Protein AF-0000000076988899 (afdb_homodimer)

Solvent-accessible surface area (backbone atoms only — not comparable to full-atom values): 16887 Å² total; per-residue (Å²): 134,85,80,78,78,79,76,74,76,74,72,71,73,70,73,73,78,52,60,66,83,71,59,49,78,76,51,68,53,25,15,39,30,74,39,46,88,85,58,44,53,60,59,53,19,54,65,45,64,50,49,46,63,31,44,25,58,73,55,72,44,93,71,78,62,56,76,40,79,40,56,41,51,29,56,68,54,96,89,39,65,79,73,59,51,72,74,49,82,48,30,14,37,34,65,39,48,87,89,67,46,47,57,58,54,17,52,57,46,34,31,36,42,65,60,45,30,62,70,28,45,91,80,31,84,43,73,91,53,81,60,61,74,39,76,40,62,39,65,31,62,43,110,134,84,81,78,77,77,75,75,76,74,72,72,74,69,74,75,78,50,60,67,83,70,58,49,78,76,50,69,54,25,16,39,30,76,39,44,87,85,59,44,53,61,60,54,19,54,65,43,64,51,47,47,64,30,44,25,58,74,55,73,45,93,71,79,63,55,74,40,78,39,54,40,55,30,57,68,54,98,89,38,65,83,73,59,51,72,74,50,81,49,32,15,36,34,67,39,48,84,89,68,45,49,57,58,55,17,52,57,46,34,31,36,42,65,58,46,29,62,68,27,43,90,81,30,86,42,72,91,54,82,59,61,75,39,74,39,61,40,66,30,65,43,110

Foldseek 3Di:
DPPPPPPPPPPCPPLPPQDQFAFADPDQQKTKGQFAPPDFLCQNQVSQLHHSVVQCVQAVHDGDDHGDIGMGRHQDDPPGQFDFRDDDLWKGKDFAAPPDALQSVQNSQNHGLVVQCVQFVVQPVDRRDHDGRDIGMTTDNHD/DDPPPPPPPPPCPPLPPQDQFAFADDDQQKTKGQFAPPDFLCQNQVSQLHHSVVQCVQAVHDGDDHGDIGMGRHQDDPPDQFDFRDDDLWKGKDFAAPPDALQSVQNSQNHGLVVQCVQFVVQPVDRRDHDGRDMGMTTDNHD

Structure (mmCIF, N/CA/C/O backbone):
data_AF-0000000076988899-model_v1
#
loop_
_entity.id
_entity.type
_entity.pdbx_description
1 polymer 'Uncharacterized protein'
#
loop_
_atom_site.group_PDB
_atom_site.id
_atom_site.type_symbol
_atom_site.label_atom_id
_atom_site.label_alt_id
_atom_site.label_comp_id
_atom_site.label_asym_id
_atom_site.label_entity_id
_atom_site.label_seq_id
_atom_site.pdbx_PDB_ins_code
_atom_site.Cartn_x
_atom_site.Cartn_y
_atom_site.Cartn_z
_atom_site.occupancy
_atom_site.B_iso_or_equiv
_atom_site.auth_seq_id
_atom_site.auth_comp_id
_atom_site.auth_asym_id
_atom_site.auth_atom_id
_atom_site.pdbx_PDB_model_num
ATOM 1 N N . MET A 1 1 ? -23.234 -59.781 14.398 1 40.59 1 MET A N 1
ATOM 2 C CA . MET A 1 1 ? -22.984 -58.375 14.695 1 40.59 1 MET A CA 1
ATOM 3 C C . MET A 1 1 ? -22.359 -57.688 13.5 1 40.59 1 MET A C 1
ATOM 5 O O . MET A 1 1 ? -21.312 -58.094 13 1 40.59 1 MET A O 1
ATOM 9 N N . ARG A 1 2 ? -23.219 -57.094 12.57 1 56.34 2 ARG A N 1
ATOM 10 C CA . ARG A 1 2 ? -22.844 -56.375 11.367 1 56.34 2 ARG A CA 1
ATOM 11 C C . ARG A 1 2 ? -22.062 -55.094 11.719 1 56.34 2 ARG A C 1
ATOM 13 O O . ARG A 1 2 ? -22.531 -54.281 12.5 1 56.34 2 ARG A O 1
ATOM 20 N N . ALA A 1 3 ? -20.688 -55.125 11.719 1 54.75 3 ALA A N 1
ATOM 21 C CA . ALA A 1 3 ? -19.859 -53.906 11.805 1 54.75 3 ALA A CA 1
ATOM 22 C C . ALA A 1 3 ? -20.203 -52.938 10.695 1 54.75 3 ALA A C 1
ATOM 24 O O . ALA A 1 3 ? -20.031 -53.219 9.508 1 54.75 3 ALA A O 1
ATOM 25 N N . ASP A 1 4 ? -21.172 -52 10.859 1 53.78 4 ASP A N 1
ATOM 26 C CA . ASP A 1 4 ? -21.359 -50.844 9.992 1 53.78 4 ASP A CA 1
ATOM 27 C C . ASP A 1 4 ? -20.125 -49.938 10.008 1 53.78 4 ASP A C 1
ATOM 29 O O . ASP A 1 4 ? -19.766 -49.406 11.055 1 53.78 4 ASP A O 1
ATOM 33 N N . ILE A 1 5 ? -19.109 -50.188 9.172 1 55.31 5 ILE A N 1
ATOM 34 C CA . ILE A 1 5 ? -17.984 -49.281 8.969 1 55.31 5 ILE A CA 1
ATOM 35 C C . ILE A 1 5 ? -18.484 -47.938 8.445 1 55.31 5 ILE A C 1
ATOM 37 O O . ILE A 1 5 ? -19.062 -47.875 7.352 1 55.31 5 ILE A O 1
ATOM 41 N N . LEU A 1 6 ? -18.922 -47.031 9.297 1 49.47 6 LEU A N 1
ATOM 42 C CA . LEU A 1 6 ? -19.125 -45.625 8.93 1 49.47 6 LEU A CA 1
ATOM 43 C C . LEU A 1 6 ? -17.875 -45.062 8.289 1 49.47 6 LEU A C 1
ATOM 45 O O . LEU A 1 6 ? -16.844 -44.906 8.953 1 49.47 6 LEU A O 1
ATOM 49 N N . LEU A 1 7 ? -17.703 -45.219 6.98 1 50.56 7 LEU A N 1
ATOM 50 C CA . LEU A 1 7 ? -16.641 -44.5 6.254 1 50.56 7 LEU A CA 1
ATOM 51 C C . LEU A 1 7 ? -16.781 -43 6.402 1 50.56 7 LEU A C 1
ATOM 53 O O . LEU A 1 7 ? -17.734 -42.406 5.898 1 50.56 7 LEU A O 1
ATOM 57 N N . VAL A 1 8 ? -16.328 -42.438 7.484 1 49.97 8 VAL A N 1
ATOM 58 C CA . VAL A 1 8 ? -16.203 -41 7.555 1 49.97 8 VAL A CA 1
ATOM 59 C C . VAL A 1 8 ? -15.312 -40.5 6.418 1 49.97 8 VAL A C 1
ATOM 61 O O . VAL A 1 8 ? -14.117 -40.812 6.371 1 49.97 8 VAL A O 1
ATOM 64 N N . PHE A 1 9 ? -15.867 -40.25 5.246 1 48.16 9 PHE A N 1
ATOM 65 C CA . PHE A 1 9 ? -15.148 -39.5 4.219 1 48.16 9 PHE A CA 1
ATOM 66 C C . PHE A 1 9 ? -14.664 -38.156 4.762 1 48.16 9 PHE A C 1
ATOM 68 O O . PHE A 1 9 ? -15.461 -37.25 4.984 1 48.16 9 PHE A O 1
ATOM 75 N N . THR A 1 10 ? -13.594 -38.125 5.473 1 48.75 10 THR A N 1
ATOM 76 C CA . THR A 1 10 ? -12.992 -36.812 5.758 1 48.75 10 THR A CA 1
ATOM 77 C C . THR A 1 10 ? -12.648 -36.094 4.461 1 48.75 10 THR A C 1
ATOM 79 O O . THR A 1 10 ? -11.844 -36.594 3.662 1 48.75 10 THR A O 1
ATOM 82 N N . ALA A 1 11 ? -13.586 -35.406 3.904 1 48.03 11 ALA A N 1
ATOM 83 C CA . ALA A 1 11 ? -13.227 -34.469 2.854 1 48.03 11 ALA A CA 1
ATOM 84 C C . ALA A 1 11 ? -12.047 -33.594 3.277 1 48.03 11 ALA A C 1
ATOM 86 O O . ALA A 1 11 ? -12.141 -32.844 4.258 1 48.03 11 ALA A O 1
ATOM 87 N N . LEU A 1 12 ? -10.859 -34.062 3.07 1 45.19 12 LEU A N 1
ATOM 88 C CA . LEU A 1 12 ? -9.734 -33.125 3.17 1 45.19 12 LEU A CA 1
ATOM 89 C C . LEU A 1 12 ? -9.984 -31.875 2.326 1 45.19 12 LEU A C 1
ATOM 91 O O . LEU A 1 12 ? -9.922 -31.938 1.096 1 45.19 12 LEU A O 1
ATOM 95 N N . PHE A 1 13 ? -10.961 -31.078 2.723 1 48.03 13 PHE A N 1
ATOM 96 C CA . PHE A 1 13 ? -10.891 -29.781 2.07 1 48.03 13 PHE A CA 1
ATOM 97 C C . PHE A 1 13 ? -9.453 -29.281 2.018 1 48.03 13 PHE A C 1
ATOM 99 O O . PHE A 1 13 ? -8.852 -28.984 3.055 1 48.03 13 PHE A O 1
ATOM 106 N N . GLY A 1 14 ? -8.664 -29.781 1.226 1 44.62 14 GLY A N 1
ATOM 107 C CA . GLY A 1 14 ? -7.309 -29.297 1 1 44.62 14 GLY A CA 1
ATOM 108 C C . GLY A 1 14 ? -7.191 -27.797 1.046 1 44.62 14 GLY A C 1
ATOM 109 O O . GLY A 1 14 ? -7.777 -27.094 0.213 1 44.62 14 GLY A O 1
ATOM 110 N N . SER A 1 15 ? -7.078 -27.141 2.156 1 50.38 15 SER A N 1
ATOM 111 C CA . SER A 1 15 ? -6.637 -25.75 2.193 1 50.38 15 SER A CA 1
ATOM 112 C C . SER A 1 15 ? -5.508 -25.5 1.195 1 50.38 15 SER A C 1
ATOM 114 O O . SER A 1 15 ? -4.402 -26.016 1.356 1 50.38 15 SER A O 1
ATOM 116 N N . SER A 1 16 ? -5.852 -25.375 -0.057 1 52.28 16 SER A N 1
ATOM 117 C CA . SER A 1 16 ? -4.777 -24.984 -0.962 1 52.28 16 SER A CA 1
ATOM 118 C C . SER A 1 16 ? -3.982 -23.812 -0.401 1 52.28 16 SER A C 1
ATOM 120 O O . SER A 1 16 ? -4.559 -22.781 -0.033 1 52.28 16 SER A O 1
ATOM 122 N N . ALA A 1 17 ? -2.861 -24.125 0.256 1 54.31 17 ALA A N 1
ATOM 123 C CA . ALA A 1 17 ? -1.956 -23.094 0.761 1 54.31 17 ALA A CA 1
ATOM 124 C C . ALA A 1 17 ? -1.591 -22.094 -0.336 1 54.31 17 ALA A C 1
ATOM 126 O O . ALA A 1 17 ? -1.182 -22.484 -1.431 1 54.31 17 ALA A O 1
ATOM 127 N N . ALA A 1 18 ? -2.381 -21 -0.528 1 60.38 18 ALA A N 1
ATOM 128 C CA . ALA A 1 18 ? -1.881 -19.906 -1.371 1 60.38 18 ALA A CA 1
ATOM 129 C C . ALA A 1 18 ? -0.636 -19.266 -0.762 1 60.38 18 ALA A C 1
ATOM 131 O O . ALA A 1 18 ? -0.567 -19.062 0.452 1 60.38 18 ALA A O 1
ATOM 132 N N . PHE A 1 19 ? 0.532 -19.469 -1.513 1 71.69 19 PHE A N 1
ATOM 133 C CA . PHE A 1 19 ? 1.761 -18.906 -0.958 1 71.69 19 PHE A CA 1
ATOM 134 C C . PHE A 1 19 ? 2.096 -17.578 -1.617 1 71.69 19 PHE A C 1
ATOM 136 O O . PHE A 1 19 ? 1.956 -17.422 -2.834 1 71.69 19 PHE A O 1
ATOM 143 N N . ARG A 1 20 ? 2.285 -16.594 -0.758 1 79.88 20 ARG A N 1
ATOM 144 C CA . ARG A 1 20 ? 2.797 -15.305 -1.233 1 79.88 20 ARG A CA 1
ATOM 145 C C . ARG A 1 20 ? 4.18 -15.469 -1.851 1 79.88 20 ARG A C 1
ATOM 147 O O . ARG A 1 20 ? 5.012 -16.219 -1.342 1 79.88 20 ARG A O 1
ATOM 154 N N . ARG A 1 21 ? 4.32 -14.789 -2.953 1 91.19 21 ARG A N 1
ATOM 155 C CA . ARG A 1 21 ? 5.656 -14.734 -3.537 1 91.19 21 ARG A CA 1
ATOM 156 C C . ARG A 1 21 ? 6.66 -14.156 -2.547 1 91.19 21 ARG A C 1
ATOM 158 O O . ARG A 1 21 ? 6.414 -13.102 -1.951 1 91.19 21 ARG A O 1
ATOM 165 N N . SER A 1 22 ? 7.789 -14.867 -2.342 1 91.19 22 SER A N 1
ATOM 166 C CA . SER A 1 22 ? 8.82 -14.422 -1.417 1 91.19 22 SER A CA 1
ATOM 167 C C . SER A 1 22 ? 9.906 -13.625 -2.141 1 91.19 22 SER A C 1
ATOM 169 O O . SER A 1 22 ? 10.109 -13.797 -3.344 1 91.19 22 SER A O 1
ATOM 171 N N . CYS A 1 23 ? 10.453 -12.664 -1.486 1 94.94 23 CYS A N 1
ATOM 172 C CA . CYS A 1 23 ? 11.562 -11.883 -2.025 1 94.94 23 CYS A CA 1
ATOM 173 C C . CYS A 1 23 ? 12.766 -11.938 -1.091 1 94.94 23 CYS A C 1
ATOM 175 O O . CYS A 1 23 ? 12.617 -12.188 0.105 1 94.94 23 CYS A O 1
ATOM 177 N N . ARG A 1 24 ? 13.977 -11.836 -1.647 1 94.88 24 ARG A N 1
ATOM 178 C CA . ARG A 1 24 ? 15.211 -11.68 -0.877 1 94.88 24 ARG A CA 1
ATOM 179 C C . ARG A 1 24 ? 15.547 -10.203 -0.688 1 94.88 24 ARG A C 1
ATOM 181 O O . ARG A 1 24 ? 15.805 -9.492 -1.66 1 94.88 24 ARG A O 1
ATOM 188 N N . LYS A 1 25 ? 15.531 -9.797 0.563 1 93.56 25 LYS A N 1
ATO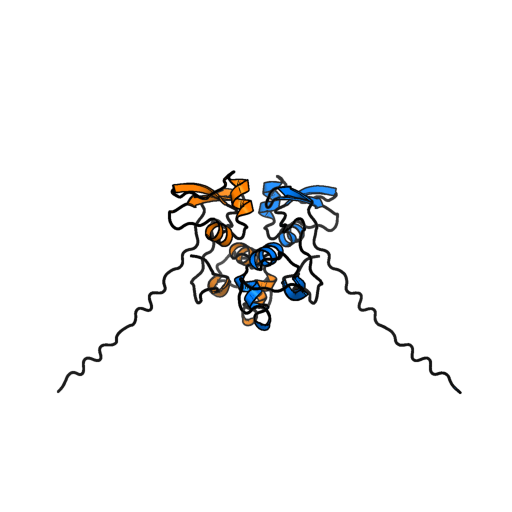M 189 C CA . LYS A 1 25 ? 15.75 -8.383 0.867 1 93.56 25 LYS A CA 1
ATOM 190 C C . LYS A 1 25 ? 17.141 -7.938 0.419 1 93.56 25 LYS A C 1
ATOM 192 O O . LYS A 1 25 ? 18.125 -8.633 0.661 1 93.56 25 LYS A O 1
ATOM 197 N N . SER A 1 26 ? 17.234 -6.781 -0.257 1 93.81 26 SER A N 1
ATOM 198 C CA . SER A 1 26 ? 18.5 -6.188 -0.665 1 93.81 26 SER A CA 1
ATOM 199 C C . SER A 1 26 ? 18.656 -4.785 -0.092 1 93.81 26 SER A C 1
ATOM 201 O O . SER A 1 26 ? 19.766 -4.227 -0.1 1 93.81 26 SER A O 1
ATOM 203 N N . GLY A 1 27 ? 17.672 -4.164 0.422 1 91.06 27 GLY A N 1
ATOM 204 C CA . GLY A 1 27 ? 17.578 -2.855 1.046 1 91.06 27 GLY A CA 1
ATOM 205 C C . GLY A 1 27 ? 16.203 -2.561 1.616 1 91.06 27 GLY A C 1
ATOM 206 O O . GLY A 1 27 ? 15.281 -3.363 1.467 1 91.06 27 GLY A O 1
ATOM 207 N N . GLU A 1 28 ? 16.125 -1.388 2.227 1 89.81 28 GLU A N 1
ATOM 208 C CA . GLU A 1 28 ? 14.805 -1.038 2.752 1 89.81 28 GLU A CA 1
ATOM 209 C C . GLU A 1 28 ? 13.805 -0.812 1.623 1 89.81 28 GLU A C 1
ATOM 211 O O . GLU A 1 28 ? 14.039 0.012 0.735 1 89.81 28 GLU A O 1
ATOM 216 N N . GLY A 1 29 ? 12.766 -1.596 1.615 1 90.56 29 GLY A N 1
ATOM 217 C CA . GLY A 1 29 ? 11.695 -1.436 0.64 1 90.56 29 GLY A CA 1
ATOM 218 C C . GLY A 1 29 ? 12.031 -2.031 -0.714 1 90.56 29 GLY A C 1
ATOM 219 O O . GLY A 1 29 ? 11.336 -1.771 -1.701 1 90.56 29 GLY A O 1
ATOM 220 N N . GLU A 1 30 ? 13.164 -2.758 -0.807 1 93.19 30 GLU A N 1
ATOM 221 C CA . GLU A 1 30 ? 13.531 -3.373 -2.078 1 93.19 30 GLU A CA 1
ATOM 222 C C . GLU A 1 30 ? 14.125 -4.766 -1.868 1 93.19 30 GLU A C 1
ATOM 224 O O . GLU A 1 30 ? 14.711 -5.043 -0.82 1 93.19 30 GLU A O 1
ATOM 229 N N . GLY A 1 31 ? 13.891 -5.59 -2.879 1 95.75 31 GLY A N 1
ATOM 230 C CA . GLY A 1 31 ? 14.422 -6.945 -2.877 1 95.75 31 GLY A CA 1
ATOM 231 C C . GLY A 1 31 ? 14.375 -7.605 -4.242 1 95.75 31 GLY A C 1
ATOM 232 O O . GLY A 1 31 ? 13.977 -6.98 -5.227 1 95.75 31 GLY A O 1
ATOM 233 N N . TRP A 1 32 ? 14.812 -8.883 -4.219 1 97.62 32 TRP A N 1
ATOM 234 C CA . TRP A 1 32 ? 14.859 -9.664 -5.449 1 97.62 32 TRP A CA 1
ATOM 235 C C . TRP A 1 32 ? 13.844 -10.805 -5.414 1 97.62 32 TRP A C 1
ATOM 237 O O . TRP A 1 32 ? 13.664 -11.445 -4.379 1 97.62 32 TRP A O 1
ATOM 247 N N . TYR A 1 33 ? 13.195 -11.008 -6.52 1 97.56 33 TYR A N 1
ATOM 248 C CA . TYR A 1 33 ? 12.273 -12.117 -6.719 1 97.56 33 TYR A CA 1
ATOM 249 C C . TYR A 1 33 ? 12.664 -12.945 -7.938 1 97.56 33 TYR A C 1
ATOM 251 O O . TYR A 1 33 ? 12.969 -12.391 -8.992 1 97.56 33 TYR A O 1
ATOM 259 N N . TYR A 1 34 ? 12.695 -14.305 -7.781 1 98.19 34 TYR A N 1
ATOM 260 C CA . TYR A 1 34 ? 12.969 -15.211 -8.891 1 98.19 34 TYR A CA 1
ATOM 261 C C . TYR A 1 34 ? 11.68 -15.648 -9.57 1 98.19 34 TYR A C 1
ATOM 263 O O . TYR A 1 34 ? 10.875 -16.375 -8.977 1 98.19 34 TYR A O 1
ATOM 271 N N . THR A 1 35 ? 11.508 -15.203 -10.828 1 97.75 35 THR A N 1
ATOM 272 C CA . THR A 1 35 ? 10.242 -15.414 -11.523 1 97.75 35 THR A CA 1
ATOM 273 C C . THR A 1 35 ? 10.086 -16.875 -11.922 1 97.75 35 THR A C 1
ATOM 275 O O . THR A 1 35 ? 11.078 -17.578 -12.156 1 97.75 35 THR A O 1
ATOM 278 N N . THR A 1 36 ? 8.828 -17.328 -11.984 1 96.31 36 THR A N 1
ATOM 279 C CA . THR A 1 36 ? 8.492 -18.703 -12.391 1 96.31 36 THR A CA 1
ATOM 280 C C . THR A 1 36 ? 7.516 -18.688 -13.562 1 96.31 36 THR A C 1
ATOM 282 O O . THR A 1 36 ? 7.016 -17.625 -13.953 1 96.31 36 THR A O 1
ATOM 285 N N . ASN A 1 37 ? 7.184 -19.875 -14.18 1 95.69 37 ASN A N 1
ATOM 286 C CA . ASN A 1 37 ? 6.355 -20.016 -15.375 1 95.69 37 ASN A CA 1
ATOM 287 C C . ASN A 1 37 ? 4.914 -19.578 -15.109 1 95.69 37 ASN A C 1
ATOM 289 O O . ASN A 1 37 ? 4.18 -19.25 -16.047 1 95.69 37 ASN A O 1
ATOM 293 N N . SER A 1 38 ? 4.547 -19.547 -13.891 1 93.31 38 SER A N 1
ATOM 294 C CA . SER A 1 38 ? 3.16 -19.219 -13.555 1 93.31 38 SER A CA 1
ATOM 295 C C . SER A 1 38 ? 2.98 -17.719 -13.312 1 93.31 38 SER A C 1
ATOM 297 O O . SER A 1 38 ? 1.855 -17.25 -13.141 1 93.31 38 SER A O 1
ATOM 299 N N . ASP A 1 39 ? 4.082 -17.016 -13.414 1 95.19 39 ASP A N 1
ATOM 300 C CA . ASP A 1 39 ? 4.031 -15.602 -13.047 1 95.19 39 ASP A CA 1
ATOM 301 C C . ASP A 1 39 ? 3.479 -14.758 -14.188 1 95.19 39 ASP A C 1
ATOM 303 O O . ASP A 1 39 ? 3.822 -14.969 -15.352 1 95.19 39 ASP A O 1
ATOM 307 N N . THR A 1 40 ? 2.514 -13.859 -13.82 1 94.75 40 THR A N 1
ATOM 308 C CA . THR A 1 40 ? 2.193 -12.711 -14.672 1 94.75 40 THR A CA 1
ATOM 309 C C . THR A 1 40 ? 2.656 -11.414 -14.023 1 94.75 40 THR A C 1
ATOM 311 O O . THR A 1 40 ? 2.822 -11.344 -12.805 1 94.75 40 THR A O 1
ATOM 314 N N . LEU A 1 41 ? 2.891 -10.453 -14.891 1 95.19 41 LEU A N 1
ATOM 315 C CA . LEU A 1 41 ? 3.293 -9.156 -14.359 1 95.19 41 LEU A CA 1
ATOM 316 C C . LEU A 1 41 ? 2.262 -8.633 -13.359 1 95.19 41 LEU A C 1
ATOM 318 O O . LEU A 1 41 ? 2.623 -8.078 -12.32 1 95.19 41 LEU A O 1
ATOM 322 N N . GLU A 1 42 ? 1.008 -8.875 -13.625 1 93.06 42 GLU A N 1
ATOM 323 C CA . GLU A 1 42 ? -0.086 -8.422 -12.773 1 93.06 42 GLU A CA 1
ATOM 324 C C . GLU A 1 42 ? -0.046 -9.102 -11.414 1 93.06 42 GLU A C 1
ATOM 326 O O . GLU A 1 42 ? -0.133 -8.445 -10.375 1 93.06 42 GLU A O 1
ATOM 331 N N . ALA A 1 43 ? 0.103 -10.359 -11.445 1 91.88 43 ALA A N 1
ATOM 332 C CA . ALA A 1 43 ? 0.094 -11.133 -10.211 1 91.88 43 ALA A CA 1
ATOM 333 C C . ALA A 1 43 ? 1.306 -10.797 -9.344 1 91.88 43 ALA A C 1
ATOM 335 O O . ALA A 1 43 ? 1.182 -10.641 -8.125 1 91.88 43 ALA A O 1
ATOM 336 N N . VAL A 1 44 ? 2.475 -10.672 -9.984 1 94.88 44 VAL A N 1
ATOM 337 C CA . VAL A 1 44 ? 3.693 -10.352 -9.25 1 94.88 44 VAL A CA 1
ATOM 338 C C . VAL A 1 44 ? 3.568 -8.953 -8.641 1 94.88 44 VAL A C 1
ATOM 340 O O . VAL A 1 44 ? 3.852 -8.758 -7.457 1 94.88 44 VAL A O 1
ATOM 343 N N . ALA A 1 45 ? 3.111 -7.988 -9.453 1 94.44 45 ALA A N 1
ATOM 344 C CA . ALA A 1 45 ? 2.961 -6.625 -8.953 1 94.44 45 ALA A CA 1
ATOM 345 C C . ALA A 1 45 ? 2 -6.578 -7.766 1 94.44 45 ALA A C 1
ATOM 347 O O . ALA A 1 45 ? 2.281 -5.926 -6.754 1 94.44 45 ALA A O 1
ATOM 348 N N . ALA A 1 46 ? 0.916 -7.289 -7.852 1 91.56 46 ALA A N 1
ATOM 349 C CA . ALA A 1 46 ? -0.1 -7.301 -6.801 1 91.56 46 ALA A CA 1
ATOM 350 C C . ALA A 1 46 ? 0.461 -7.867 -5.5 1 91.56 46 ALA A C 1
ATOM 352 O O . ALA A 1 46 ? 0.214 -7.32 -4.422 1 91.56 46 ALA A O 1
ATOM 353 N N . ASP A 1 47 ? 1.272 -8.875 -5.598 1 91.94 47 ASP A N 1
ATOM 354 C CA . ASP A 1 47 ? 1.808 -9.539 -4.41 1 91.94 47 ASP A CA 1
ATOM 355 C C . ASP A 1 47 ? 2.801 -8.641 -3.682 1 91.94 47 ASP A C 1
ATOM 357 O O . ASP A 1 47 ? 3.027 -8.805 -2.48 1 91.94 47 ASP A O 1
ATOM 361 N N . PHE A 1 48 ? 3.334 -7.684 -4.402 1 94.06 48 PHE A N 1
ATOM 362 C CA . PHE A 1 48 ? 4.309 -6.789 -3.787 1 94.06 48 PHE A CA 1
ATOM 363 C C . PHE A 1 48 ? 3.744 -5.375 -3.664 1 94.06 48 PHE A C 1
ATOM 365 O O . PHE A 1 48 ? 4.5 -4.406 -3.586 1 94.06 48 PHE A O 1
ATOM 372 N N . CYS A 1 49 ? 2.455 -5.207 -3.771 1 93.06 49 CYS A N 1
ATOM 373 C CA . CYS A 1 49 ? 1.688 -4.004 -3.469 1 93.06 49 CYS A CA 1
ATOM 374 C C . CYS A 1 49 ? 2.053 -2.871 -4.422 1 93.06 49 CYS A C 1
ATOM 376 O O . CYS A 1 49 ? 2.182 -1.72 -4 1 93.06 49 CYS A O 1
ATOM 378 N N . THR A 1 50 ? 2.277 -3.207 -5.625 1 93.94 50 THR A N 1
ATOM 379 C CA . THR A 1 50 ? 2.684 -2.191 -6.59 1 93.94 50 THR A CA 1
ATOM 380 C C . THR A 1 50 ? 1.966 -2.391 -7.918 1 93.94 50 THR A C 1
ATOM 382 O O . THR A 1 50 ? 0.958 -3.098 -7.988 1 93.94 50 THR A O 1
ATOM 385 N N . LYS A 1 51 ? 2.383 -1.63 -8.961 1 93.38 51 LYS A N 1
ATOM 386 C CA . LYS A 1 51 ? 1.818 -1.712 -10.305 1 93.38 51 LYS A CA 1
ATOM 387 C C . LYS A 1 51 ? 2.775 -2.42 -11.258 1 93.38 51 LYS A C 1
ATOM 389 O O . LYS A 1 51 ? 3.994 -2.354 -11.086 1 93.38 51 LYS A O 1
ATOM 394 N N . PRO A 1 52 ? 2.117 -3.004 -12.234 1 94.69 52 PRO A N 1
ATOM 395 C CA . PRO A 1 52 ? 2.975 -3.631 -13.242 1 94.69 52 PRO A CA 1
ATOM 396 C C . PRO A 1 52 ? 3.979 -2.654 -13.852 1 94.69 52 PRO A C 1
ATOM 398 O O . PRO A 1 52 ? 5.137 -3.014 -14.07 1 94.69 52 PRO A O 1
ATOM 401 N N . SER A 1 53 ? 3.648 -1.425 -14.031 1 94.25 53 SER A N 1
ATOM 402 C CA . SER A 1 53 ? 4.516 -0.442 -14.672 1 94.25 53 SER A CA 1
ATOM 403 C C . SER A 1 53 ? 5.727 -0.126 -13.797 1 94.25 53 SER A C 1
ATOM 405 O O . SER A 1 53 ? 6.797 0.206 -14.312 1 94.25 53 SER A O 1
ATOM 407 N N . VAL A 1 54 ? 5.57 -0.215 -12.477 1 94.81 54 VAL A N 1
ATOM 408 C CA . VAL A 1 54 ? 6.688 0.016 -11.57 1 94.81 54 VAL A CA 1
ATOM 409 C C . VAL A 1 54 ? 7.715 -1.104 -11.719 1 94.81 54 VAL A C 1
ATOM 411 O O . VAL A 1 54 ? 8.914 -0.841 -11.844 1 94.81 54 VAL A O 1
ATOM 414 N N . ILE A 1 55 ? 7.23 -2.336 -11.766 1 96.94 55 ILE A N 1
ATOM 415 C CA . ILE A 1 55 ? 8.117 -3.482 -11.945 1 96.94 55 ILE A CA 1
ATOM 416 C C . ILE A 1 55 ? 8.836 -3.371 -13.281 1 96.94 55 ILE A C 1
ATOM 418 O O . ILE A 1 55 ? 10.039 -3.621 -13.367 1 96.94 55 ILE A O 1
ATOM 422 N N . GLN A 1 56 ? 8.102 -3.021 -14.297 1 97.44 56 GLN A N 1
ATOM 423 C CA . GLN A 1 56 ? 8.68 -2.867 -15.633 1 97.44 56 GLN A CA 1
ATOM 424 C C . GLN A 1 56 ? 9.781 -1.814 -15.633 1 97.44 56 GLN A C 1
ATOM 426 O O . GLN A 1 56 ? 10.859 -2.037 -16.188 1 97.44 56 GLN A O 1
ATOM 431 N N . GLN A 1 57 ? 9.578 -0.756 -15.023 1 95.25 57 GLN A N 1
ATOM 432 C CA . GLN A 1 57 ? 10.555 0.328 -15.016 1 95.25 57 GLN A CA 1
ATOM 433 C C . GLN A 1 57 ? 11.781 -0.045 -14.188 1 95.25 57 GLN A C 1
ATOM 435 O O . GLN A 1 57 ? 12.914 0.154 -14.625 1 95.25 57 GLN A O 1
ATOM 440 N N . TRP A 1 58 ? 11.547 -0.553 -12.961 1 94.81 58 TRP A N 1
ATOM 441 C CA . TRP A 1 58 ? 12.648 -0.914 -12.078 1 94.81 58 TRP A CA 1
ATOM 442 C C . TRP A 1 58 ? 13.586 -1.915 -12.75 1 94.81 58 TRP A C 1
ATOM 444 O O . TRP A 1 58 ? 14.781 -1.956 -12.453 1 94.81 58 TRP A O 1
ATOM 454 N N . ASN A 1 59 ? 13.031 -2.725 -13.656 1 97.88 59 ASN A N 1
ATOM 455 C CA . ASN A 1 59 ? 13.797 -3.834 -14.211 1 97.88 59 ASN A CA 1
ATOM 456 C C . ASN A 1 59 ? 14.039 -3.652 -15.711 1 97.88 59 ASN A C 1
ATOM 458 O O . ASN A 1 59 ? 14.555 -4.551 -16.375 1 97.88 59 ASN A O 1
ATOM 462 N N . HIS A 1 60 ? 13.586 -2.566 -16.25 1 96.62 60 HIS A N 1
ATOM 463 C CA . HIS A 1 60 ? 13.734 -2.26 -17.656 1 96.62 60 HIS A CA 1
ATOM 464 C C . HIS A 1 60 ? 13.195 -3.391 -18.531 1 96.62 60 HIS A C 1
ATOM 466 O O . HIS A 1 60 ? 13.875 -3.854 -19.453 1 96.62 60 HIS A O 1
ATOM 472 N N . LEU A 1 61 ? 12.039 -3.826 -18.25 1 95.62 61 LEU A N 1
ATOM 473 C CA . LEU A 1 61 ? 11.445 -4.926 -19.016 1 95.62 61 LEU A CA 1
ATOM 474 C C . LEU A 1 61 ? 10.109 -4.508 -19.609 1 95.62 61 LEU A C 1
ATOM 476 O O . LEU A 1 61 ? 9.422 -3.645 -19.078 1 95.62 61 LEU A O 1
ATOM 480 N N . THR A 1 62 ? 9.695 -5.172 -20.719 1 94.12 62 THR A N 1
ATOM 481 C CA . THR A 1 62 ? 8.383 -5.027 -21.328 1 94.12 62 THR A CA 1
ATOM 482 C C . THR A 1 62 ? 7.477 -6.195 -20.953 1 94.12 62 THR A C 1
ATOM 484 O O . THR A 1 62 ? 6.32 -5.992 -20.578 1 94.12 62 THR A O 1
ATOM 487 N N . THR A 1 63 ? 8.031 -7.363 -21 1 95.31 63 THR A N 1
ATOM 488 C CA . THR A 1 63 ? 7.316 -8.578 -20.625 1 95.31 63 THR A CA 1
ATOM 489 C C . THR A 1 63 ? 8.086 -9.336 -19.547 1 95.31 63 THR A C 1
ATOM 491 O O . THR A 1 63 ? 9.305 -9.203 -19.438 1 95.31 63 THR A O 1
ATOM 494 N N . LEU A 1 64 ? 7.301 -10.078 -18.734 1 97.12 64 LEU A N 1
ATOM 495 C CA . LEU A 1 64 ? 7.91 -10.875 -17.672 1 97.12 64 LEU A CA 1
ATOM 496 C C . LEU A 1 64 ? 8.242 -12.273 -18.188 1 97.12 64 LEU A C 1
ATOM 498 O O . LEU A 1 64 ? 7.352 -13.008 -18.641 1 97.12 64 LEU A O 1
ATOM 502 N N . LYS A 1 65 ? 9.5 -12.656 -18.141 1 96.62 65 LYS A N 1
ATOM 503 C CA . LYS A 1 65 ? 9.938 -14 -18.516 1 96.62 65 LYS A CA 1
ATOM 504 C C . LYS A 1 65 ? 10.234 -14.836 -17.266 1 96.62 65 LYS A C 1
ATOM 506 O O . LYS A 1 65 ? 10.703 -14.305 -16.25 1 96.62 65 LYS A O 1
ATOM 511 N N . PRO A 1 66 ? 9.961 -16.094 -17.312 1 96.69 66 PRO A N 1
ATOM 512 C CA . PRO A 1 66 ? 10.297 -16.953 -16.172 1 96.69 66 PRO A CA 1
ATOM 513 C C . PRO A 1 66 ? 11.797 -17.203 -16.047 1 96.69 66 PRO A C 1
ATOM 515 O O . PRO A 1 66 ? 12.539 -17.031 -17.016 1 96.69 66 PRO A O 1
ATOM 518 N N . GLY A 1 67 ? 12.195 -17.516 -14.812 1 97.62 67 GLY A N 1
ATOM 519 C CA . GLY A 1 67 ? 13.562 -17.953 -14.562 1 97.62 67 GLY A CA 1
ATOM 520 C C . GLY A 1 67 ? 14.555 -16.812 -14.5 1 97.62 67 GLY A C 1
ATOM 521 O O . GLY A 1 67 ? 15.703 -16.953 -14.922 1 97.62 67 GLY A O 1
ATOM 522 N N . VAL A 1 68 ? 14.148 -15.672 -14.086 1 97.56 68 VAL A N 1
ATOM 523 C CA . VAL A 1 68 ? 15.047 -14.531 -13.953 1 97.56 68 VAL A CA 1
ATOM 524 C C . VAL A 1 68 ? 14.805 -13.844 -12.609 1 97.56 68 VAL A C 1
ATOM 526 O O . VAL A 1 68 ? 13.703 -13.914 -12.062 1 97.56 68 VAL A O 1
ATOM 529 N N . ASN A 1 69 ? 15.844 -13.211 -12.07 1 98 69 ASN A N 1
ATOM 530 C CA . ASN A 1 69 ? 15.703 -12.367 -10.883 1 98 69 ASN A CA 1
ATOM 531 C C . ASN A 1 69 ? 15.273 -10.953 -11.258 1 98 69 ASN A C 1
ATOM 533 O O . ASN A 1 69 ? 15.906 -10.305 -12.102 1 98 69 ASN A O 1
ATOM 537 N N . ILE A 1 70 ? 14.172 -10.484 -10.641 1 98.25 70 ILE A N 1
ATOM 538 C CA . ILE A 1 70 ? 13.758 -9.109 -10.867 1 98.25 70 ILE A CA 1
ATOM 539 C C . ILE A 1 70 ? 13.719 -8.359 -9.531 1 98.25 70 ILE A C 1
ATOM 541 O O . ILE A 1 70 ? 13.469 -8.969 -8.484 1 98.25 70 ILE A O 1
ATOM 545 N N . LYS A 1 71 ? 13.938 -7.086 -9.594 1 97.44 71 LYS A N 1
ATOM 546 C CA . LYS A 1 71 ? 13.789 -6.219 -8.43 1 97.44 71 LYS A CA 1
ATOM 547 C C . LYS A 1 71 ? 12.312 -5.922 -8.148 1 97.44 71 LYS A C 1
ATOM 549 O O . LYS A 1 71 ? 11.547 -5.66 -9.078 1 97.44 71 LYS A O 1
ATOM 554 N N . VAL A 1 72 ? 11.922 -6.02 -6.875 1 96.88 72 VAL A N 1
ATOM 555 C CA . VAL A 1 72 ? 10.539 -5.781 -6.473 1 96.88 72 VAL A CA 1
ATOM 556 C C . VAL A 1 72 ? 10.508 -4.949 -5.191 1 96.88 72 VAL A C 1
ATOM 558 O O . VAL A 1 72 ? 11.484 -4.934 -4.434 1 96.88 72 VAL A O 1
ATOM 561 N N . PRO A 1 73 ? 9.445 -4.164 -4.988 1 94.12 73 PRO A N 1
ATOM 562 C CA . PRO A 1 73 ? 9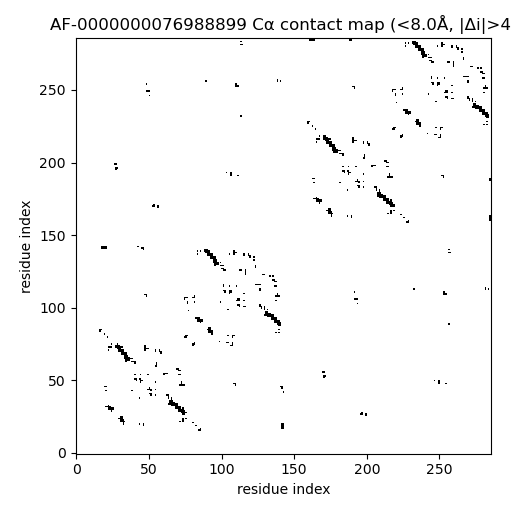.273 -3.527 -3.682 1 94.12 73 PRO A CA 1
ATOM 563 C C . PRO A 1 73 ? 9.016 -4.535 -2.564 1 94.12 73 PRO A C 1
ATOM 565 O O . PRO A 1 73 ? 7.863 -4.773 -2.193 1 94.12 73 PRO A O 1
ATOM 568 N N . CYS A 1 74 ? 10.078 -5.074 -2.111 1 93.06 74 CYS A N 1
ATOM 569 C CA . CYS A 1 74 ? 10.039 -6.094 -1.069 1 93.06 74 CYS A CA 1
ATOM 570 C C . CYS A 1 74 ? 9.75 -5.473 0.291 1 93.06 74 CYS A C 1
ATOM 572 O O . CYS A 1 74 ? 10.477 -4.586 0.744 1 93.06 74 CYS A O 1
ATOM 574 N N . ARG A 1 75 ? 8.688 -5.922 0.902 1 88.94 75 ARG A N 1
ATOM 575 C CA . ARG A 1 75 ? 8.258 -5.406 2.199 1 88.94 75 ARG A CA 1
ATOM 576 C C . ARG A 1 75 ? 8.562 -6.402 3.312 1 88.94 75 ARG A C 1
ATOM 578 O O . ARG A 1 75 ? 8.125 -7.555 3.262 1 88.94 75 ARG A O 1
ATOM 585 N N . TYR A 1 76 ? 9.328 -5.891 4.27 1 83.19 76 TYR A N 1
ATOM 586 C CA . TYR A 1 76 ? 9.766 -6.699 5.398 1 83.19 76 TYR A CA 1
ATOM 587 C C . TYR A 1 76 ? 9.617 -5.934 6.711 1 83.19 76 TYR A C 1
ATOM 589 O O . TYR A 1 76 ? 9.766 -4.707 6.738 1 83.19 76 TYR A O 1
ATOM 597 N N . ASN A 1 77 ? 9.242 -6.707 7.605 1 79.62 77 ASN A N 1
ATOM 598 C CA . ASN A 1 77 ? 9.32 -6.199 8.969 1 79.62 77 ASN A CA 1
ATOM 599 C C . ASN A 1 77 ? 9.961 -7.215 9.906 1 79.62 77 ASN A C 1
ATOM 601 O O . ASN A 1 77 ? 9.719 -8.414 9.789 1 79.62 77 ASN A O 1
ATOM 605 N N . ALA A 1 78 ? 10.906 -6.703 10.719 1 76.81 78 ALA A N 1
ATOM 606 C CA . ALA A 1 78 ? 11.555 -7.531 11.734 1 76.81 78 ALA A CA 1
ATOM 607 C C . ALA A 1 78 ? 12.289 -8.711 11.094 1 76.81 78 ALA A C 1
ATOM 609 O O . ALA A 1 78 ? 12.203 -9.844 11.578 1 76.81 78 ALA A O 1
ATOM 610 N N . GLY A 1 79 ? 12.781 -8.508 9.922 1 77.75 79 GLY A N 1
ATOM 611 C CA . GLY A 1 79 ? 13.656 -9.484 9.289 1 77.75 79 GLY A CA 1
ATOM 612 C C . GLY A 1 79 ? 12.914 -10.492 8.438 1 77.75 79 GLY A C 1
ATOM 613 O O . GLY A 1 79 ? 13.523 -11.375 7.828 1 77.75 79 GLY A O 1
ATOM 614 N N . LYS A 1 80 ? 11.641 -10.422 8.422 1 83.25 80 LYS A N 1
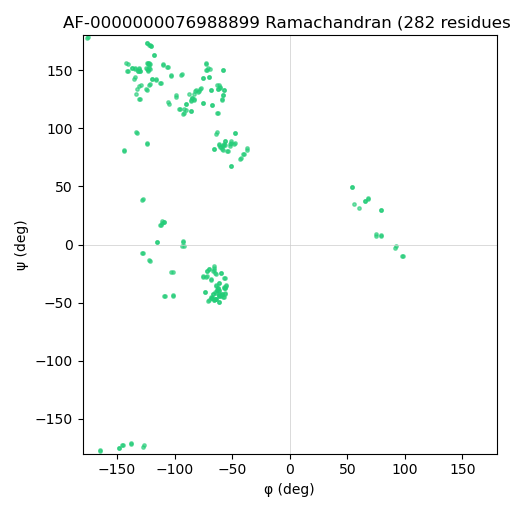ATOM 615 C CA . LYS A 1 80 ? 10.914 -11.391 7.613 1 83.25 80 LYS A CA 1
ATOM 616 C C . LYS A 1 80 ? 9.703 -10.734 6.938 1 83.25 80 LYS A C 1
ATOM 618 O O . LYS A 1 80 ? 9.18 -9.734 7.426 1 83.25 80 LYS A O 1
ATOM 623 N N . GLN A 1 81 ? 9.328 -11.391 5.855 1 88.44 81 GLN A N 1
ATOM 624 C CA . GLN A 1 81 ? 8.062 -11.055 5.211 1 88.44 81 GLN A CA 1
ATOM 625 C C . GLN A 1 81 ? 6.891 -11.758 5.891 1 88.44 81 GLN A C 1
ATOM 627 O O . GLN A 1 81 ? 6.938 -12.969 6.117 1 88.44 81 GLN A O 1
ATOM 632 N N . ARG A 1 82 ? 5.887 -11 6.227 1 91.31 82 ARG A N 1
ATOM 633 C CA . ARG A 1 82 ? 4.73 -11.602 6.887 1 91.31 82 ARG A CA 1
ATOM 634 C C . ARG A 1 82 ? 3.877 -12.375 5.891 1 91.31 82 ARG A C 1
ATOM 636 O O . ARG 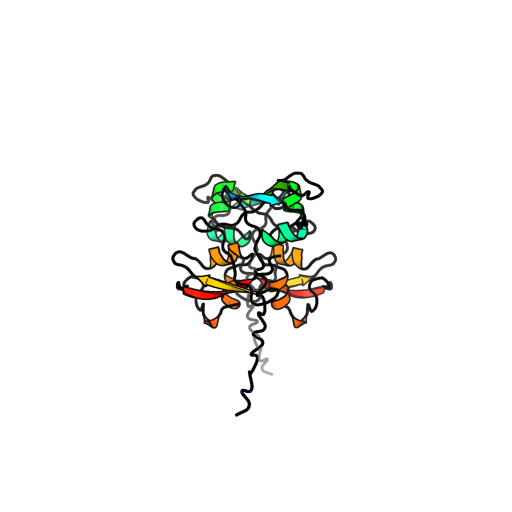A 1 82 ? 3.742 -11.977 4.734 1 91.31 82 ARG A O 1
ATOM 643 N N . ASP A 1 83 ? 3.326 -13.523 6.398 1 89.25 83 ASP A N 1
ATOM 644 C CA . ASP A 1 83 ? 2.408 -14.344 5.605 1 89.25 83 ASP A CA 1
ATOM 645 C C . ASP A 1 83 ? 1.05 -14.461 6.297 1 89.25 83 ASP A C 1
ATOM 647 O O . ASP A 1 83 ? 0.842 -13.906 7.375 1 89.25 83 ASP A O 1
ATOM 651 N N . CYS A 1 84 ? 0.098 -15.055 5.508 1 91.81 84 CYS A N 1
ATOM 652 C CA . CYS A 1 84 ? -1.243 -15.203 6.066 1 91.81 84 CYS A CA 1
ATOM 653 C C . CYS A 1 84 ? -1.764 -16.625 5.859 1 91.81 84 CYS A C 1
ATOM 655 O O . CYS A 1 84 ? -1.305 -17.328 4.961 1 91.81 84 CYS A O 1
ATOM 657 N N . ARG A 1 85 ? -2.604 -17.094 6.797 1 90.25 85 ARG A N 1
ATOM 658 C CA . ARG A 1 85 ? -3.428 -18.281 6.543 1 90.25 85 ARG A CA 1
ATOM 659 C C . ARG A 1 85 ? -4.723 -17.891 5.836 1 90.25 85 ARG A C 1
ATOM 661 O O . ARG A 1 85 ? -5.594 -17.25 6.426 1 90.25 85 ARG A O 1
ATOM 668 N N . LYS A 1 86 ? -4.887 -18.344 4.629 1 89.06 86 LYS A N 1
ATOM 669 C CA . LYS A 1 86 ? -6.023 -17.922 3.812 1 89.06 86 LYS A CA 1
ATOM 670 C C . LYS A 1 86 ? -7.332 -18.469 4.371 1 89.06 86 LYS A C 1
ATOM 672 O O . LYS A 1 86 ? -7.418 -19.641 4.727 1 89.06 86 LYS A O 1
ATOM 677 N N . ASN A 1 87 ? -8.32 -17.594 4.48 1 86.19 87 ASN A N 1
ATOM 678 C CA . ASN A 1 87 ? -9.672 -17.953 4.895 1 86.19 87 ASN A CA 1
ATOM 679 C C . ASN A 1 87 ? -10.656 -17.875 3.73 1 86.19 87 ASN A C 1
ATOM 681 O O . ASN A 1 87 ? -11.492 -18.766 3.555 1 86.19 87 ASN A O 1
ATOM 685 N N . THR A 1 88 ? -10.602 -16.859 2.953 1 86.94 88 THR A N 1
ATOM 686 C CA . THR A 1 88 ? -11.375 -16.672 1.731 1 86.94 88 THR A CA 1
ATOM 687 C C . THR A 1 88 ? -10.461 -16.344 0.559 1 86.94 88 THR A C 1
ATOM 689 O O . THR A 1 88 ? -9.234 -16.344 0.698 1 86.94 88 THR A O 1
ATOM 692 N N . ALA A 1 89 ? -11.094 -16.016 -0.535 1 83.75 89 ALA A N 1
ATOM 693 C CA . ALA A 1 89 ? -10.312 -15.672 -1.722 1 83.75 89 ALA A CA 1
ATOM 694 C C . ALA A 1 89 ? -9.539 -14.375 -1.511 1 83.75 89 ALA A C 1
ATOM 696 O O . ALA A 1 89 ? -8.508 -14.156 -2.143 1 83.75 89 ALA A O 1
ATOM 697 N N . THR A 1 90 ? -10 -13.539 -0.575 1 88.19 90 THR A N 1
ATOM 698 C CA . THR A 1 90 ? -9.398 -12.211 -0.5 1 88.19 90 THR A CA 1
ATOM 699 C C . THR A 1 90 ? -8.93 -11.906 0.921 1 88.19 90 THR A C 1
ATOM 701 O O . THR A 1 90 ? -8.25 -10.914 1.156 1 88.19 90 THR A O 1
ATOM 704 N N . ASP A 1 91 ? -9.266 -12.805 1.879 1 90 91 ASP A N 1
ATOM 705 C CA . ASP A 1 91 ? -8.945 -12.539 3.279 1 90 91 ASP A CA 1
ATOM 706 C C . ASP A 1 91 ? -8.258 -13.742 3.918 1 90 91 ASP A C 1
ATOM 708 O O . ASP A 1 91 ? -8.5 -14.891 3.521 1 90 91 ASP A O 1
ATOM 712 N N . GLY A 1 92 ? -7.457 -13.43 4.875 1 93.56 92 GLY A N 1
ATOM 713 C CA . GLY A 1 92 ? -6.789 -14.453 5.668 1 93.56 92 GLY A CA 1
ATOM 714 C C . GLY A 1 92 ? -6.551 -14.023 7.105 1 93.56 92 GLY A C 1
ATOM 715 O O . GLY A 1 92 ? -7.047 -12.984 7.543 1 93.56 92 GLY A O 1
ATOM 716 N N . ALA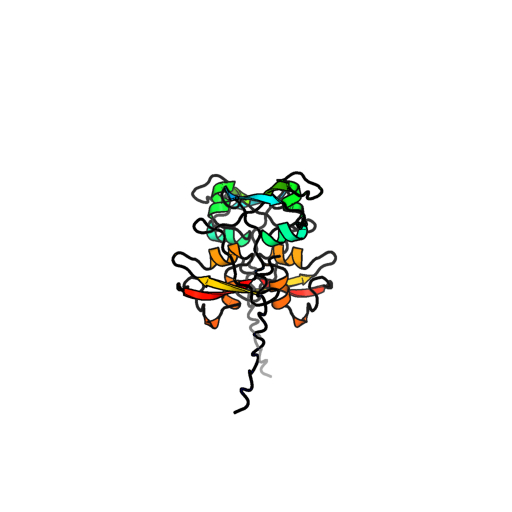 A 1 93 ? -5.855 -14.922 7.797 1 95.44 93 ALA A N 1
ATOM 717 C CA . ALA A 1 93 ? -5.566 -14.688 9.211 1 95.44 93 ALA A CA 1
ATOM 718 C C . ALA A 1 93 ? -4.062 -14.547 9.445 1 95.44 93 ALA A C 1
ATOM 720 O O . ALA A 1 93 ? -3.26 -15.211 8.781 1 95.44 93 ALA A O 1
ATOM 721 N N . TYR A 1 94 ? -3.719 -13.633 10.336 1 95.62 94 TYR A N 1
ATOM 722 C CA . TYR A 1 94 ? -2.355 -13.438 10.812 1 95.62 94 TYR A CA 1
ATOM 723 C C . TYR A 1 94 ? -2.316 -13.414 12.336 1 95.62 94 TYR A C 1
ATOM 725 O O . TYR A 1 94 ? -3.18 -12.805 12.977 1 95.62 94 TYR A O 1
ATOM 733 N N . VAL A 1 95 ? -1.34 -14.07 12.891 1 97.5 95 VAL A N 1
ATOM 734 C CA . VAL A 1 95 ? -1.148 -14.062 14.336 1 97.5 95 VAL A CA 1
ATOM 735 C C . VAL A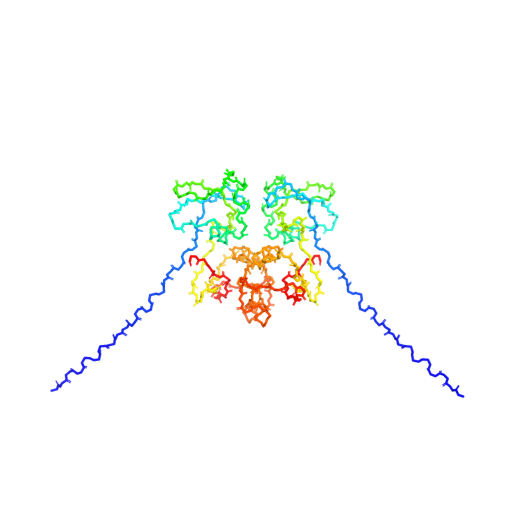 1 95 ? -0.116 -13 14.711 1 97.5 95 VAL A C 1
ATOM 737 O O . VAL A 1 95 ? 1.048 -13.094 14.312 1 97.5 95 VAL A O 1
ATOM 740 N N . ILE A 1 96 ? -0.558 -12.016 15.461 1 97.31 96 ILE A N 1
ATOM 741 C CA . ILE A 1 96 ? 0.351 -10.969 15.922 1 97.31 96 ILE A CA 1
ATOM 742 C C . ILE A 1 96 ? 1.46 -11.586 16.766 1 97.31 96 ILE A C 1
ATOM 744 O O . ILE A 1 96 ? 1.2 -12.461 17.609 1 97.31 96 ILE A O 1
ATOM 748 N N . VAL A 1 97 ? 2.674 -11.18 16.531 1 96.44 97 VAL A N 1
ATOM 749 C CA . VAL A 1 97 ? 3.805 -11.672 17.312 1 96.44 97 VAL A CA 1
ATOM 750 C C . VAL A 1 97 ? 4.469 -10.508 18.047 1 96.44 97 VAL A C 1
ATOM 752 O O . VAL A 1 97 ? 4.238 -9.344 17.719 1 96.44 97 VAL A O 1
ATOM 755 N N . SER A 1 98 ? 5.281 -10.805 19.047 1 95.56 98 SER A N 1
ATOM 756 C CA . SER A 1 98 ? 5.984 -9.789 19.812 1 95.56 98 SER A CA 1
ATOM 757 C C . SER A 1 98 ? 6.844 -8.906 18.922 1 95.56 98 SER A C 1
ATOM 759 O O . SER A 1 98 ? 7.527 -9.398 18.016 1 95.56 98 SER A O 1
ATOM 761 N N . GLY A 1 99 ? 6.75 -7.574 19.109 1 94.12 99 GLY A N 1
ATOM 762 C CA . GLY A 1 99 ? 7.535 -6.637 18.328 1 94.12 99 GLY A CA 1
ATOM 763 C C . GLY A 1 99 ? 6.77 -6.047 17.156 1 94.12 99 GLY A C 1
ATOM 764 O O . GLY A 1 99 ? 7.207 -5.07 16.547 1 94.12 99 GLY A O 1
ATOM 765 N N . ASP A 1 100 ? 5.582 -6.621 16.906 1 95.38 100 ASP A N 1
ATOM 766 C CA . ASP A 1 100 ? 4.758 -6.117 15.82 1 95.38 100 ASP A CA 1
ATOM 767 C C . ASP A 1 100 ? 4.191 -4.738 16.156 1 95.38 100 ASP A C 1
ATOM 769 O O . ASP A 1 100 ? 3.861 -4.453 17.297 1 95.38 100 ASP A O 1
ATOM 773 N N . MET A 1 101 ? 4.109 -3.92 15.102 1 95.19 101 MET A N 1
ATOM 774 C CA . MET A 1 101 ? 3.297 -2.707 15.109 1 95.19 101 MET A CA 1
ATOM 775 C C . MET A 1 101 ? 2.223 -2.768 14.031 1 95.19 101 MET A C 1
ATOM 777 O O . MET A 1 101 ? 2.455 -3.311 12.945 1 95.19 101 MET A O 1
ATOM 781 N N . LEU A 1 102 ? 1.038 -2.242 14.375 1 96.31 102 LEU A N 1
ATOM 782 C CA . LEU A 1 102 ? -0.06 -2.361 13.422 1 96.31 102 LEU A CA 1
ATOM 783 C C . LEU A 1 102 ? 0.319 -1.75 12.078 1 96.31 102 LEU A C 1
ATOM 785 O O . LEU A 1 102 ? -0.047 -2.279 11.031 1 96.31 102 LEU A O 1
ATOM 789 N N . LYS A 1 103 ? 1.074 -0.615 12.148 1 94.19 103 LYS A N 1
ATOM 790 C CA . LYS A 1 103 ? 1.473 0.056 10.914 1 94.19 103 LYS A CA 1
ATOM 791 C C . LYS A 1 103 ? 2.383 -0.834 10.078 1 94.19 103 LYS A C 1
ATOM 793 O O . LYS A 1 103 ? 2.307 -0.825 8.844 1 94.19 103 LYS A O 1
ATOM 798 N N . ASP A 1 104 ? 3.232 -1.625 10.695 1 94.94 104 ASP A N 1
ATOM 799 C CA . ASP A 1 104 ? 4.141 -2.508 9.969 1 94.94 104 ASP A CA 1
ATOM 800 C C . ASP A 1 104 ? 3.389 -3.697 9.375 1 94.94 104 ASP A C 1
ATOM 802 O O . ASP A 1 104 ? 3.662 -4.109 8.242 1 94.94 104 ASP A O 1
ATOM 806 N N . ILE A 1 105 ? 2.469 -4.223 10.156 1 95.75 105 ILE A N 1
ATOM 807 C CA . ILE A 1 105 ? 1.642 -5.312 9.648 1 95.75 105 ILE A CA 1
ATOM 808 C C . ILE A 1 105 ? 0.838 -4.836 8.445 1 95.75 105 ILE A C 1
ATOM 810 O O . ILE A 1 105 ? 0.827 -5.488 7.395 1 95.75 105 ILE A O 1
ATOM 814 N N . ALA A 1 106 ? 0.17 -3.697 8.57 1 95.81 106 ALA A N 1
ATOM 815 C CA . ALA A 1 106 ? -0.647 -3.15 7.488 1 95.81 106 ALA A CA 1
ATOM 816 C C . ALA A 1 106 ? 0.182 -2.941 6.227 1 95.81 106 ALA A C 1
ATOM 818 O O . ALA A 1 106 ? -0.246 -3.305 5.129 1 95.81 106 ALA A O 1
ATOM 819 N N . TYR A 1 107 ? 1.347 -2.375 6.418 1 94 107 TYR A N 1
ATOM 820 C CA . TYR A 1 107 ? 2.27 -2.133 5.316 1 94 107 TYR A CA 1
ATOM 821 C C . TYR A 1 107 ? 2.582 -3.426 4.574 1 94 107 TYR A C 1
ATOM 823 O O . TYR A 1 107 ? 2.529 -3.471 3.342 1 94 107 TYR A O 1
ATOM 831 N N . ASP A 1 108 ? 2.797 -4.512 5.273 1 93.38 108 ASP A N 1
ATOM 832 C CA . ASP A 1 108 ? 3.188 -5.785 4.672 1 93.38 108 ASP A CA 1
ATOM 833 C C . ASP A 1 108 ? 2.02 -6.418 3.92 1 93.38 108 ASP A C 1
ATOM 835 O O . ASP A 1 108 ? 2.227 -7.191 2.98 1 93.38 108 ASP A O 1
ATOM 839 N N . PHE A 1 109 ? 0.841 -6.051 4.266 1 94.25 109 PHE A N 1
ATOM 840 C CA . PHE A 1 109 ? -0.325 -6.668 3.639 1 94.25 109 PHE A CA 1
ATOM 841 C C . PHE A 1 109 ? -1.024 -5.68 2.711 1 94.25 109 PHE A C 1
ATOM 843 O O . PHE A 1 109 ? -2.23 -5.785 2.479 1 94.25 109 PHE A O 1
ATOM 850 N N . CYS A 1 110 ? -0.41 -4.664 2.277 1 93.69 110 CYS A N 1
ATOM 851 C CA . CYS A 1 110 ? -0.812 -3.734 1.229 1 93.69 110 CYS A CA 1
ATOM 852 C C . CYS A 1 110 ? -2.016 -2.906 1.666 1 93.69 110 CYS A C 1
ATOM 854 O O . CYS A 1 110 ? -2.938 -2.682 0.881 1 93.69 110 CYS A O 1
ATOM 856 N N . THR A 1 111 ? -1.964 -2.549 2.881 1 95.12 111 THR A N 1
ATOM 857 C CA . THR A 1 111 ? -2.998 -1.678 3.426 1 95.12 111 THR A CA 1
ATOM 858 C C . THR A 1 111 ? -2.412 -0.722 4.461 1 95.12 111 THR A C 1
ATOM 860 O O . THR A 1 111 ? -1.196 -0.523 4.512 1 95.12 111 THR A O 1
ATOM 863 N N . ASN A 1 112 ? -3.285 0.024 5.141 1 93.25 112 ASN A N 1
ATOM 864 C CA . ASN A 1 112 ? -2.799 0.948 6.16 1 93.25 112 ASN A CA 1
ATOM 865 C C . ASN A 1 112 ? -3.406 0.645 7.527 1 93.25 112 ASN A C 1
ATOM 867 O O . ASN A 1 112 ? -4.324 -0.168 7.637 1 93.25 112 ASN A O 1
ATOM 871 N N . SER A 1 113 ? -2.9 1.31 8.508 1 94.12 113 SER A N 1
ATOM 872 C CA . SER A 1 113 ? -3.27 1.014 9.891 1 94.12 113 SER A CA 1
ATOM 873 C C . SER A 1 113 ? -4.758 1.25 10.125 1 94.12 113 SER A C 1
ATOM 875 O O . SER A 1 113 ? -5.406 0.489 10.844 1 94.12 113 SER A O 1
ATOM 877 N N . ASP A 1 114 ? -5.242 2.256 9.508 1 93.06 114 ASP A N 1
ATOM 878 C CA . ASP A 1 114 ? -6.637 2.607 9.75 1 93.06 114 ASP A CA 1
ATOM 879 C C . ASP A 1 114 ? -7.574 1.543 9.188 1 93.06 114 ASP A C 1
ATOM 881 O O . ASP A 1 114 ? -8.531 1.135 9.859 1 93.06 114 ASP A O 1
ATOM 885 N N . VAL A 1 115 ? -7.309 1.125 7.992 1 94.88 115 VAL A N 1
ATOM 886 C CA . VAL A 1 115 ? -8.141 0.099 7.367 1 94.88 115 VAL A CA 1
ATOM 887 C C . VAL A 1 115 ? -8.016 -1.208 8.148 1 94.88 115 VAL A C 1
ATOM 889 O O . VAL A 1 115 ? -9.023 -1.861 8.43 1 94.88 115 VAL A O 1
ATOM 892 N N . LEU A 1 116 ? -6.777 -1.579 8.469 1 96.44 116 LEU A N 1
ATOM 893 C CA . LEU A 1 116 ? -6.559 -2.83 9.188 1 96.44 116 LEU A CA 1
ATOM 894 C C . LEU A 1 116 ? -7.25 -2.807 10.547 1 96.44 116 LEU A C 1
ATOM 896 O O . LEU A 1 116 ? -7.809 -3.816 10.977 1 96.44 116 LEU A O 1
ATOM 900 N N . GLN A 1 117 ? -7.219 -1.666 11.25 1 96.38 117 GLN A N 1
ATOM 901 C CA . GLN A 1 117 ? -7.926 -1.531 12.516 1 96.38 117 GLN A CA 1
ATOM 902 C C . GLN A 1 117 ? -9.43 -1.719 12.336 1 96.38 117 GLN A C 1
ATOM 904 O O . GLN A 1 117 ? -10.07 -2.418 13.125 1 96.38 117 GLN A O 1
ATOM 909 N N . ARG A 1 118 ? -9.953 -1.142 11.32 1 93.38 118 ARG A N 1
ATOM 910 C CA . ARG A 1 118 ? -11.383 -1.25 11.062 1 93.38 118 ARG A CA 1
ATOM 911 C C . ARG A 1 118 ? -11.773 -2.691 10.758 1 93.38 118 ARG A C 1
ATOM 913 O O . ARG A 1 118 ? -12.836 -3.154 11.188 1 93.38 118 ARG A O 1
ATOM 920 N N . MET A 1 119 ? -10.945 -3.367 9.984 1 94.06 119 MET A N 1
ATOM 921 C CA . MET A 1 119 ? -11.18 -4.773 9.672 1 94.06 119 MET A CA 1
ATOM 922 C C . MET A 1 119 ? -11.211 -5.617 10.938 1 94.06 119 MET A C 1
ATOM 924 O O . MET A 1 119 ? -11.758 -6.723 10.938 1 94.06 119 MET A O 1
ATOM 928 N N . ASN A 1 120 ? -10.547 -5.102 11.992 1 97.31 120 ASN A N 1
ATOM 929 C CA . ASN A 1 120 ? -10.391 -5.84 13.234 1 97.31 120 ASN A CA 1
ATOM 930 C C . ASN A 1 120 ? -10.836 -5.016 14.438 1 97.31 120 ASN A C 1
ATOM 932 O O . ASN A 1 120 ? -10.188 -5.031 15.484 1 97.31 120 ASN A O 1
ATOM 936 N N . SER A 1 121 ? -11.852 -4.277 14.336 1 94.62 121 SER A N 1
ATOM 937 C CA . SER A 1 121 ? -12.242 -3.246 15.289 1 94.62 121 SER A CA 1
ATOM 938 C C . SER A 1 121 ? -12.516 -3.84 16.672 1 94.62 121 SER A C 1
ATOM 940 O O . SER A 1 121 ? -12.273 -3.197 17.688 1 94.62 121 SER A O 1
ATOM 942 N N . ALA A 1 122 ? -13.016 -5.039 16.734 1 95.69 122 ALA A N 1
ATOM 943 C CA . ALA A 1 122 ? -13.336 -5.688 18.016 1 95.69 122 ALA A CA 1
ATOM 944 C C . ALA A 1 122 ? -12.07 -6.094 18.75 1 95.69 122 ALA A C 1
ATOM 946 O O . ALA A 1 122 ? -12.055 -6.145 19.984 1 95.69 122 ALA A O 1
ATOM 947 N N . LYS A 1 123 ? -11.031 -6.336 18.078 1 96.75 123 LYS A N 1
ATOM 948 C CA . LYS A 1 123 ? -9.812 -6.875 18.672 1 96.75 123 LYS A CA 1
ATOM 949 C C . LYS A 1 123 ? -8.758 -5.785 18.844 1 96.75 123 LYS A C 1
ATOM 951 O O . LYS A 1 123 ? -7.809 -5.949 19.609 1 96.75 123 LYS A O 1
ATOM 956 N N . ILE A 1 124 ? -8.93 -4.746 18 1 96.56 124 ILE A N 1
ATOM 957 C CA . ILE A 1 124 ? -7.953 -3.66 18.031 1 96.56 124 ILE A CA 1
ATOM 958 C C . ILE A 1 124 ? -8.664 -2.336 18.297 1 96.56 124 ILE A C 1
ATOM 960 O O . ILE A 1 124 ? -8.922 -1.565 17.359 1 96.56 124 ILE A O 1
ATOM 964 N N . PRO A 1 125 ? -8.867 -1.992 19.547 1 91.38 125 PRO A N 1
ATOM 965 C CA . PRO A 1 125 ? -9.555 -0.734 19.859 1 91.38 125 PRO A CA 1
ATOM 966 C C . PRO A 1 125 ? -8.664 0.488 19.641 1 91.38 125 PRO A C 1
ATOM 968 O O . PRO A 1 125 ? -9.172 1.594 19.438 1 91.38 125 PRO A O 1
ATOM 971 N N . ASN A 1 126 ? -7.367 0.301 19.766 1 91.88 126 ASN A N 1
ATOM 972 C CA . ASN A 1 126 ? -6.348 1.332 19.609 1 91.88 126 ASN A CA 1
ATOM 973 C C . ASN A 1 126 ? -5.23 0.869 18.672 1 91.88 126 ASN A C 1
ATOM 975 O O . ASN A 1 126 ? -4.609 -0.17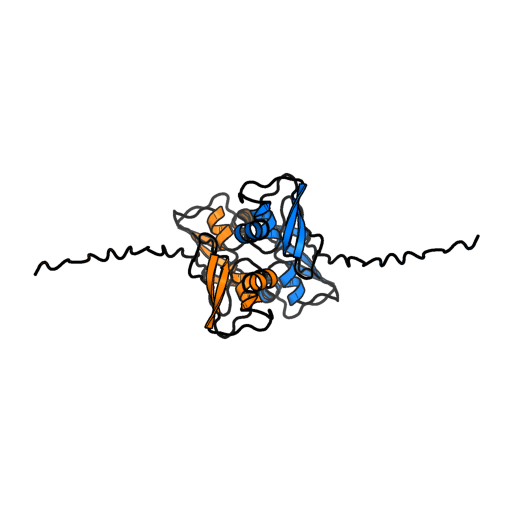 18.922 1 91.88 126 ASN A O 1
ATOM 979 N N . LYS A 1 127 ? -4.945 1.636 17.625 1 91.06 127 LYS A N 1
ATOM 980 C CA . LYS A 1 127 ? -3.984 1.229 16.609 1 91.06 127 LYS A CA 1
ATOM 981 C C . LYS A 1 127 ? -2.58 1.105 17.188 1 91.06 127 LYS A C 1
ATOM 983 O O . LYS A 1 127 ? -1.738 0.382 16.656 1 91.06 127 LYS A O 1
ATOM 988 N N . ASP A 1 128 ? -2.35 1.81 18.234 1 91.94 128 ASP A N 1
ATOM 989 C CA . ASP A 1 128 ? -1.008 1.819 18.812 1 91.94 128 ASP A CA 1
ATOM 990 C C . ASP A 1 128 ? -0.869 0.757 19.906 1 91.94 128 ASP A C 1
ATOM 992 O O . ASP A 1 128 ? 0.19 0.626 20.516 1 91.94 128 ASP A O 1
ATOM 996 N N . LEU A 1 129 ? -1.927 -0.001 20.109 1 94.12 129 LEU A N 1
ATOM 997 C CA . LEU A 1 129 ? -1.914 -1.016 21.156 1 94.12 129 LEU A CA 1
ATOM 998 C C . LEU A 1 129 ? -2.438 -2.348 20.641 1 94.12 129 LEU A C 1
ATOM 1000 O O . LEU A 1 129 ? -3.646 -2.588 20.641 1 94.12 129 LEU A O 1
ATOM 1004 N N . ILE A 1 130 ? -1.538 -3.215 20.234 1 96.69 130 ILE A N 1
ATOM 1005 C CA . ILE A 1 130 ? -1.886 -4.57 19.828 1 96.69 130 ILE A CA 1
ATOM 1006 C C . ILE A 1 130 ? -1.137 -5.582 20.688 1 96.69 130 ILE A C 1
ATOM 1008 O O . ILE A 1 130 ? -0.089 -5.266 21.25 1 96.69 130 ILE A O 1
ATOM 1012 N N . PHE A 1 131 ? -1.688 -6.801 20.812 1 96.81 131 PHE A N 1
ATOM 1013 C CA . PHE A 1 131 ? -1.131 -7.789 21.734 1 96.81 131 PHE A CA 1
ATOM 1014 C C . PHE A 1 131 ? -0.723 -9.055 20.984 1 96.81 131 PHE A C 1
ATOM 1016 O O . PHE A 1 131 ? -1.455 -9.531 20.125 1 96.81 131 PHE A O 1
ATOM 1023 N N . PRO A 1 132 ? 0.431 -9.609 21.328 1 96.81 132 PRO A N 1
ATOM 1024 C CA . PRO A 1 132 ? 0.864 -10.867 20.719 1 96.81 132 PRO A CA 1
ATOM 1025 C C . PRO A 1 132 ? -0.137 -12 20.938 1 96.81 132 PRO A C 1
ATOM 1027 O O . PRO A 1 132 ? -0.896 -11.984 21.906 1 96.81 132 PRO A O 1
ATOM 1030 N N . ASN A 1 133 ? -0.131 -12.898 19.938 1 97.75 133 ASN A N 1
ATOM 1031 C CA . ASN A 1 133 ? -0.957 -14.102 19.953 1 97.75 133 ASN A CA 1
ATOM 1032 C C . ASN A 1 133 ? -2.42 -13.781 19.656 1 97.75 133 ASN A C 1
ATOM 1034 O O . ASN A 1 133 ? -3.291 -14.633 19.812 1 97.75 133 ASN A O 1
ATOM 1038 N N . THR A 1 134 ? -2.643 -12.57 19.297 1 97.94 134 THR A N 1
ATOM 1039 C CA . THR A 1 134 ? -3.959 -12.203 18.781 1 97.94 134 THR A CA 1
ATOM 1040 C C . THR A 1 134 ? -4.086 -12.531 17.297 1 97.94 134 THR A C 1
ATOM 1042 O O . THR A 1 134 ? -3.236 -12.148 16.5 1 97.94 134 THR A O 1
ATOM 1045 N N . VAL A 1 135 ? -5.105 -13.289 16.922 1 97.69 135 VAL A N 1
ATOM 1046 C CA . VAL A 1 135 ? -5.363 -13.594 15.523 1 97.69 135 VAL A CA 1
ATOM 1047 C C . VAL A 1 135 ? -6.195 -12.484 14.898 1 97.69 135 VAL A C 1
ATOM 1049 O O . VAL A 1 135 ? -7.27 -12.141 15.398 1 97.69 135 VAL A O 1
ATOM 1052 N N . ILE A 1 136 ? -5.664 -11.891 13.805 1 97.88 136 ILE A N 1
ATOM 1053 C CA . ILE A 1 136 ? -6.406 -10.812 13.164 1 97.88 136 ILE A CA 1
ATOM 1054 C C . ILE A 1 136 ? -6.66 -11.164 11.695 1 97.88 136 ILE A C 1
ATOM 1056 O O . ILE A 1 136 ? -5.949 -11.984 11.117 1 97.88 136 ILE A O 1
ATOM 1060 N N . GLN A 1 137 ? -7.688 -10.562 11.156 1 96.5 137 GLN A N 1
ATOM 1061 C CA . GLN A 1 137 ? -7.973 -10.656 9.734 1 96.5 137 GLN A CA 1
ATOM 1062 C C . GLN A 1 137 ? -7.082 -9.719 8.93 1 96.5 137 GLN A C 1
ATOM 1064 O O . GLN A 1 137 ? -6.867 -8.57 9.32 1 96.5 137 GLN A O 1
ATOM 1069 N N . VAL A 1 138 ? -6.445 -10.203 7.836 1 96.25 138 VAL A N 1
ATOM 1070 C CA . VAL A 1 138 ? -5.598 -9.406 6.957 1 96.25 138 VAL A CA 1
ATOM 1071 C C . VAL A 1 138 ? -6 -9.625 5.504 1 96.25 138 VAL A C 1
ATOM 1073 O O . VAL A 1 138 ? -6.562 -10.672 5.16 1 96.25 138 VAL A O 1
ATOM 1076 N N . PRO A 1 139 ? -5.816 -8.562 4.645 1 94.56 139 PRO A N 1
ATOM 1077 C CA . PRO A 1 139 ? -5.965 -8.828 3.211 1 94.56 139 PRO A CA 1
ATOM 1078 C C . PRO A 1 139 ? -4.996 -9.898 2.711 1 94.56 139 PRO A C 1
ATOM 1080 O O . PRO A 1 139 ? -3.791 -9.82 2.969 1 94.56 139 PRO A O 1
ATOM 1083 N N . CYS A 1 140 ? -5.516 -10.898 2.1 1 90.5 140 CYS A N 1
ATOM 1084 C CA . CYS A 1 140 ? -4.715 -12.039 1.665 1 90.5 140 CYS A CA 1
ATOM 1085 C C . CYS A 1 140 ? -5.223 -12.594 0.338 1 90.5 140 CYS A C 1
ATOM 1087 O O . CYS A 1 140 ? -6.035 -13.516 0.316 1 90.5 140 CYS A O 1
ATOM 1089 N N . SER A 1 141 ? -4.82 -11.93 -0.749 1 81.5 141 SER A N 1
ATOM 1090 C CA . SER A 1 141 ? -5.316 -12.32 -2.062 1 81.5 141 SER A CA 1
ATOM 1091 C C . SER A 1 141 ? -4.211 -12.938 -2.91 1 81.5 141 SER A C 1
ATOM 1093 O O . SER A 1 141 ? -4.367 -13.102 -4.121 1 81.5 141 SER A O 1
ATOM 1095 N N . TRP A 1 142 ? -3.098 -13.398 -2.215 1 74.44 142 TRP A N 1
ATOM 1096 C CA . TRP A 1 142 ? -1.945 -13.883 -2.969 1 74.44 142 TRP A CA 1
ATOM 1097 C C . TRP A 1 142 ? -2.258 -15.219 -3.639 1 74.44 142 TRP A C 1
ATOM 1099 O O . TRP A 1 142 ? -3.092 -15.984 -3.152 1 74.44 142 TRP A O 1
ATOM 1109 N N . ASN A 1 143 ? -1.613 -15.742 -4.934 1 57.94 143 ASN A N 1
ATOM 1110 C CA . ASN A 1 143 ? -1.672 -16.906 -5.805 1 57.94 143 ASN A CA 1
ATOM 1111 C C . ASN A 1 143 ? -3.102 -17.422 -5.969 1 57.94 143 ASN A C 1
ATOM 1113 O O . ASN A 1 143 ? -3.898 -17.359 -5.031 1 57.94 143 ASN A O 1
ATOM 1117 N N . MET B 1 1 ? -44.938 44.875 15.336 1 40.25 1 MET B N 1
ATOM 1118 C CA . MET B 1 1 ? -44.469 43.688 14.625 1 40.25 1 MET B CA 1
ATOM 1119 C C . MET B 1 1 ? -43 43.438 14.883 1 40.25 1 MET B C 1
ATOM 1121 O O . MET B 1 1 ? -42.156 44.281 14.586 1 40.25 1 MET B O 1
ATOM 1125 N N . ARG B 1 2 ? -42.656 42.688 15.984 1 55.94 2 ARG B N 1
ATOM 1126 C CA . ARG B 1 2 ? -41.312 42.312 16.406 1 55.94 2 ARG B CA 1
ATOM 1127 C C . ARG B 1 2 ? -40.625 41.406 15.352 1 55.94 2 ARG B C 1
ATOM 1129 O O . ARG B 1 2 ? -41.188 40.406 14.953 1 55.94 2 ARG B O 1
ATOM 1136 N N . ALA B 1 3 ? -39.781 41.969 14.445 1 54.19 3 ALA B N 1
ATOM 1137 C CA . ALA B 1 3 ? -38.906 41.188 13.578 1 54.19 3 ALA B CA 1
ATOM 1138 C C . ALA B 1 3 ? -38 40.281 14.406 1 54.19 3 ALA B C 1
ATOM 1140 O O . ALA B 1 3 ? -37.188 40.75 15.188 1 54.19 3 ALA B O 1
ATOM 1141 N N . ASP B 1 4 ? -38.438 39.062 14.719 1 53.62 4 ASP B N 1
ATOM 1142 C CA . ASP B 1 4 ? -37.531 38 15.227 1 53.62 4 ASP B CA 1
ATOM 1143 C C . ASP B 1 4 ? -36.438 37.656 14.203 1 53.62 4 ASP B C 1
ATOM 1145 O O . ASP B 1 4 ? -36.75 37.219 13.102 1 53.62 4 ASP B O 1
ATOM 1149 N N . ILE B 1 5 ? -35.312 38.375 14.172 1 55.09 5 ILE B N 1
ATOM 1150 C CA . ILE B 1 5 ? -34.156 38 13.375 1 55.09 5 ILE B CA 1
ATOM 1151 C C . ILE B 1 5 ? -33.656 36.625 13.812 1 55.09 5 ILE B C 1
ATOM 1153 O O . ILE B 1 5 ? -33.25 36.438 14.961 1 55.09 5 ILE B O 1
ATOM 1157 N N . LEU B 1 6 ? -34.219 35.531 13.32 1 49.28 6 LEU B N 1
ATOM 1158 C CA . LEU B 1 6 ? -33.594 34.219 13.438 1 49.28 6 LEU B CA 1
ATOM 1159 C C . LEU B 1 6 ? -32.156 34.25 12.938 1 49.28 6 LEU B C 1
ATOM 1161 O O . LEU B 1 6 ? -31.906 34.438 11.742 1 49.28 6 LEU B O 1
ATOM 1165 N N . LEU B 1 7 ? -31.219 34.625 13.766 1 50.28 7 LEU B N 1
ATOM 1166 C CA . LEU B 1 7 ? -29.812 34.469 13.422 1 50.28 7 LEU B CA 1
ATOM 1167 C C . LEU B 1 7 ? -29.469 33 13.148 1 50.28 7 LEU B C 1
ATOM 1169 O O . LEU B 1 7 ? -29.531 32.156 14.062 1 50.28 7 LEU B O 1
ATOM 1173 N N . VAL B 1 8 ? -29.734 32.5 11.969 1 49.75 8 VAL B N 1
ATOM 1174 C CA . VAL B 1 8 ? -29.188 31.203 11.578 1 49.75 8 VAL B CA 1
ATOM 1175 C C . VAL B 1 8 ? -27.656 31.219 11.711 1 49.75 8 VAL B C 1
ATOM 1177 O O . VAL B 1 8 ? -26.984 31.953 10.992 1 49.75 8 VAL B O 1
ATOM 1180 N N . PHE B 1 9 ? -27.141 30.938 12.875 1 48.88 9 PHE B N 1
ATOM 1181 C CA . PHE B 1 9 ? -25.719 30.625 13 1 48.88 9 PHE B CA 1
ATOM 1182 C C . PHE B 1 9 ? -25.312 29.5 12.055 1 48.88 9 PHE B C 1
ATOM 1184 O O . PHE B 1 9 ? -25.656 28.344 12.289 1 48.88 9 PHE B O 1
ATOM 1191 N N . THR B 1 10 ? -25.094 29.797 10.812 1 49.06 10 THR B N 1
ATOM 1192 C CA . THR B 1 10 ? -24.453 28.781 9.984 1 49.06 10 THR B CA 1
ATOM 1193 C C . THR B 1 10 ? -23.094 28.375 10.562 1 49.06 10 THR B C 1
ATOM 1195 O O . THR B 1 10 ? -22.203 29.219 10.68 1 49.06 10 THR B O 1
ATOM 1198 N N . ALA B 1 11 ? -23.094 27.469 11.477 1 48.53 11 ALA B N 1
ATOM 1199 C CA . ALA B 1 11 ? -21.828 26.844 11.852 1 48.53 11 ALA B CA 1
ATOM 1200 C C . ALA B 1 11 ? -21.047 26.422 10.609 1 48.53 11 ALA B C 1
ATOM 1202 O O . ALA B 1 11 ? -21.516 25.578 9.828 1 48.53 11 ALA B O 1
ATOM 1203 N N . LEU B 1 12 ? -20.266 27.281 10.047 1 45.41 12 LEU B N 1
ATOM 1204 C CA . LEU B 1 12 ? -19.281 26.812 9.078 1 45.41 12 LEU B CA 1
ATOM 1205 C C . LEU B 1 12 ? -18.469 25.656 9.648 1 45.41 12 LEU B C 1
ATOM 1207 O O . LEU B 1 12 ? -17.609 25.859 10.516 1 45.41 12 LEU B O 1
ATOM 1211 N N . PHE B 1 13 ? -19.125 24.531 9.859 1 48.22 13 PHE B N 1
ATOM 1212 C CA . PHE B 1 13 ? -18.219 23.406 10.078 1 48.22 13 PHE B CA 1
ATOM 1213 C C . PHE B 1 13 ? -17.062 23.453 9.078 1 48.22 13 PHE B C 1
ATOM 1215 O O . PHE B 1 13 ? -17.266 23.266 7.875 1 48.22 13 PHE B O 1
ATOM 1222 N N . GLY B 1 14 ? -16.172 24.297 9.211 1 45 14 GLY B N 1
ATOM 1223 C CA . GLY B 1 14 ? -14.961 24.344 8.398 1 45 14 GLY B CA 1
ATOM 1224 C C . GLY B 1 14 ? -14.414 22.969 8.055 1 45 14 GLY B C 1
ATOM 1225 O O . GLY B 1 14 ? -13.977 22.234 8.945 1 45 14 GLY B O 1
ATOM 1226 N N . SER B 1 15 ? -14.891 22.25 7.086 1 50.25 15 SER B N 1
ATOM 1227 C CA . SER B 1 15 ? -14.172 21.094 6.555 1 50.25 15 SER B CA 1
ATOM 1228 C C . SER B 1 15 ? -12.672 21.375 6.449 1 50.25 15 SER B C 1
ATOM 1230 O O . SER B 1 15 ? -12.25 22.219 5.648 1 50.25 15 SER B O 1
ATOM 1232 N N . SER B 1 16 ? -11.969 21.312 7.539 1 52.69 16 SER B N 1
ATOM 1233 C CA . SER B 1 16 ? -10.523 21.422 7.379 1 52.69 16 SER B CA 1
ATOM 1234 C C . SER B 1 16 ? -10.016 20.5 6.27 1 52.69 16 SER B C 1
ATOM 1236 O O . SER B 1 16 ? -10.297 19.312 6.277 1 52.69 16 SER B O 1
ATOM 1238 N N . ALA B 1 17 ? -9.867 21.062 5.059 1 54.53 17 ALA B N 1
ATOM 1239 C CA . ALA B 1 17 ? -9.297 20.328 3.936 1 54.53 17 ALA B CA 1
ATOM 1240 C C . ALA B 1 17 ? -7.969 19.672 4.324 1 54.53 17 ALA B C 1
ATOM 1242 O O . ALA B 1 17 ? -7.078 20.344 4.863 1 54.53 17 ALA B O 1
ATOM 1243 N N . ALA B 1 18 ? -7.98 18.438 4.879 1 60.66 18 ALA B N 1
ATOM 1244 C CA . ALA B 1 18 ? -6.719 17.703 4.977 1 60.66 18 ALA B CA 1
ATOM 1245 C C . ALA B 1 18 ? -6.133 17.422 3.596 1 60.66 18 ALA B C 1
ATOM 1247 O O . ALA B 1 18 ? -6.863 17.078 2.666 1 60.66 18 ALA B O 1
ATOM 1248 N N . PHE B 1 19 ? -4.934 18.094 3.33 1 71.56 19 PHE B N 1
ATOM 1249 C CA . PHE B 1 19 ? -4.352 17.891 2.008 1 71.56 19 PHE B CA 1
ATOM 1250 C C . PHE B 1 19 ? -3.238 16.844 2.055 1 71.56 19 PHE B C 1
ATOM 1252 O O . PHE B 1 19 ? -2.443 16.828 2.996 1 71.56 19 PHE B O 1
ATOM 1259 N N . ARG B 1 20 ? -3.389 15.891 1.153 1 80 20 ARG B N 1
ATOM 1260 C CA . ARG B 1 20 ? -2.307 14.93 0.956 1 80 20 ARG B CA 1
ATOM 1261 C C . ARG B 1 20 ? -1.046 15.625 0.45 1 80 20 ARG B C 1
ATOM 1263 O O . ARG B 1 20 ? -1.121 16.531 -0.381 1 80 20 ARG B O 1
ATOM 1270 N N . ARG B 1 21 ? 0.033 15.188 1.033 1 91.31 21 ARG B N 1
ATOM 1271 C CA . ARG B 1 21 ? 1.311 15.656 0.5 1 91.31 21 ARG B CA 1
ATOM 1272 C C . ARG B 1 21 ? 1.45 15.297 -0.976 1 91.31 21 ARG B C 1
ATOM 1274 O O . ARG B 1 21 ? 1.227 14.148 -1.364 1 91.31 21 ARG B O 1
ATOM 1281 N N . SER B 1 22 ? 1.783 16.297 -1.816 1 91.25 22 SER B N 1
ATOM 1282 C CA . SER B 1 22 ? 1.944 16.078 -3.25 1 91.25 22 SER B CA 1
ATOM 1283 C C . SER B 1 22 ? 3.4 15.797 -3.607 1 91.25 22 SER B C 1
ATOM 1285 O O . SER B 1 22 ? 4.312 16.203 -2.881 1 91.25 22 SER B O 1
ATOM 1287 N N . CYS B 1 23 ? 3.598 14.992 -4.582 1 95.06 23 CYS B N 1
ATOM 1288 C CA . CYS B 1 23 ? 4.938 14.719 -5.09 1 95.06 23 CYS B CA 1
ATOM 1289 C C . CYS B 1 23 ? 5.031 15.031 -6.578 1 95.06 23 CYS B C 1
ATOM 1291 O O . CYS B 1 23 ? 4.02 15.055 -7.277 1 95.06 23 CYS B O 1
ATOM 1293 N N . ARG B 1 24 ? 6.238 15.438 -7.047 1 95 24 ARG B N 1
ATOM 1294 C CA . ARG B 1 24 ? 6.535 15.578 -8.469 1 95 24 ARG B CA 1
ATOM 1295 C C . ARG B 1 24 ? 7.098 14.281 -9.047 1 95 24 ARG B C 1
ATOM 1297 O O . ARG B 1 24 ? 8.172 13.828 -8.641 1 95 24 ARG B O 1
ATOM 1304 N N . LYS B 1 25 ? 6.34 13.719 -9.969 1 93.62 25 LYS B N 1
ATOM 1305 C CA . LYS B 1 25 ? 6.723 12.43 -10.539 1 93.62 25 LYS B CA 1
ATOM 1306 C C . LYS B 1 25 ? 8.062 12.523 -11.266 1 93.62 25 LYS B C 1
ATOM 1308 O O . LYS B 1 25 ? 8.289 13.453 -12.039 1 93.62 25 LYS B O 1
ATOM 1313 N N . SER B 1 26 ? 8.977 11.562 -11.023 1 93.62 26 SER B N 1
ATOM 1314 C CA . SER B 1 26 ? 10.258 11.484 -11.711 1 93.62 26 SER B CA 1
ATOM 1315 C C . SER B 1 26 ? 10.414 10.148 -12.43 1 93.62 26 SER B C 1
ATOM 1317 O O . SER B 1 26 ? 11.289 9.992 -13.281 1 93.62 26 SER B O 1
ATOM 1319 N N . GLY B 1 27 ? 9.641 9.18 -12.18 1 91 27 GLY B N 1
ATOM 1320 C CA . GLY B 1 27 ? 9.57 7.836 -12.742 1 91 27 GLY B CA 1
ATOM 1321 C C . GLY B 1 27 ? 8.398 7.027 -12.219 1 91 27 GLY B C 1
ATOM 1322 O O . GLY B 1 27 ? 7.66 7.488 -11.344 1 91 27 GLY B O 1
ATOM 1323 N N . GLU B 1 28 ? 8.297 5.809 -12.75 1 89.69 28 GLU B N 1
ATOM 1324 C CA . GLU B 1 28 ? 7.215 4.973 -12.242 1 89.69 28 GLU B CA 1
ATOM 1325 C C . GLU B 1 28 ? 7.449 4.59 -10.789 1 89.69 28 GLU B C 1
ATOM 1327 O O . GLU B 1 28 ? 8.492 4.031 -10.445 1 89.69 28 GLU B O 1
ATOM 1332 N N . GLY B 1 29 ? 6.523 4.98 -9.93 1 90.5 29 GLY B N 1
ATOM 1333 C CA . GLY B 1 29 ? 6.586 4.613 -8.523 1 90.5 29 GLY B CA 1
ATOM 1334 C C . GLY B 1 29 ? 7.551 5.473 -7.727 1 90.5 29 GLY B C 1
ATOM 1335 O O . GLY B 1 29 ? 7.891 5.141 -6.59 1 90.5 29 GLY B O 1
ATOM 1336 N N . GLU B 1 30 ? 8.094 6.539 -8.352 1 93.25 30 GLU B N 1
ATOM 1337 C CA . GLU B 1 30 ? 9.016 7.414 -7.629 1 93.25 30 GLU B CA 1
ATOM 1338 C C . GLU B 1 30 ? 8.797 8.875 -7.996 1 93.25 30 GLU B C 1
ATOM 1340 O O . GLU B 1 30 ? 8.344 9.18 -9.102 1 93.25 30 GLU B O 1
ATOM 1345 N N . GLY B 1 31 ? 9.078 9.719 -7.004 1 95.75 31 GLY B N 1
ATOM 1346 C CA . GLY B 1 31 ? 8.977 11.156 -7.188 1 95.75 31 GLY B CA 1
ATOM 1347 C C . GLY B 1 31 ? 9.672 11.945 -6.098 1 95.75 31 GLY B C 1
ATOM 1348 O O . GLY B 1 31 ? 10.305 11.367 -5.211 1 95.75 31 GLY B O 1
ATOM 1349 N N . TRP B 1 32 ? 9.523 13.273 -6.246 1 97.69 32 TRP B N 1
ATOM 1350 C CA . TRP B 1 32 ? 10.156 14.195 -5.305 1 97.69 32 TRP B CA 1
ATOM 1351 C C . TRP B 1 32 ? 9.109 14.922 -4.465 1 97.69 32 TRP B C 1
ATOM 1353 O O . TRP B 1 32 ? 8.062 15.32 -4.977 1 97.69 32 TRP B O 1
ATOM 1363 N N . TYR B 1 33 ? 9.406 15.055 -3.209 1 97.56 33 TYR B N 1
ATOM 1364 C CA . TYR B 1 33 ? 8.594 15.82 -2.271 1 97.56 33 TYR B CA 1
ATOM 1365 C C . TYR B 1 33 ? 9.422 16.891 -1.571 1 97.56 33 TYR B C 1
ATOM 1367 O O . TYR B 1 33 ? 10.547 16.625 -1.129 1 97.56 33 TYR B O 1
ATOM 1375 N N . TYR B 1 34 ? 8.875 18.156 -1.49 1 98.19 34 TYR B N 1
ATOM 1376 C CA . TYR B 1 34 ? 9.531 19.25 -0.781 1 98.19 34 TYR B CA 1
ATOM 1377 C C . TYR B 1 34 ? 9.039 19.328 0.659 1 98.19 34 TYR B C 1
ATOM 1379 O O . TYR B 1 34 ? 7.875 19.672 0.905 1 98.19 34 TYR B O 1
ATOM 1387 N N . THR B 1 35 ? 9.953 19.016 1.602 1 97.75 35 THR B N 1
ATOM 1388 C CA . THR B 1 35 ? 9.562 18.906 3.002 1 97.75 35 THR B CA 1
ATOM 1389 C C . THR B 1 35 ? 9.266 20.266 3.602 1 97.75 35 THR B C 1
ATOM 1391 O O . THR B 1 35 ? 9.82 21.281 3.164 1 97.75 35 THR B O 1
ATOM 1394 N N . THR B 1 36 ? 8.359 20.297 4.594 1 96.38 36 THR B N 1
ATOM 1395 C CA . THR B 1 36 ? 7.984 21.516 5.301 1 96.38 36 THR B CA 1
ATOM 1396 C C . THR B 1 36 ? 8.188 21.359 6.805 1 96.38 36 THR B C 1
ATOM 1398 O O . THR B 1 36 ? 8.492 20.266 7.281 1 96.38 36 THR B O 1
ATOM 1401 N N . ASN B 1 37 ? 8.016 22.438 7.625 1 95.69 37 ASN B N 1
ATOM 1402 C CA . ASN B 1 37 ? 8.273 22.469 9.062 1 95.69 37 ASN B CA 1
ATOM 1403 C C . ASN B 1 37 ? 7.309 21.562 9.82 1 95.69 37 ASN B C 1
ATOM 1405 O O . ASN B 1 37 ? 7.598 21.141 10.945 1 95.69 37 ASN B O 1
ATOM 1409 N N . SER B 1 38 ? 6.25 21.219 9.203 1 93.38 38 SER B N 1
ATOM 1410 C CA . SER B 1 38 ? 5.238 20.422 9.891 1 93.38 38 SER B CA 1
ATOM 1411 C C . SER B 1 38 ? 5.445 18.938 9.641 1 93.38 38 SER B C 1
ATOM 1413 O O . SER B 1 38 ? 4.766 18.094 10.234 1 93.38 38 SER B O 1
ATOM 1415 N N . ASP B 1 39 ? 6.453 18.656 8.852 1 95.19 39 ASP B N 1
ATOM 1416 C CA . ASP B 1 39 ? 6.633 17.266 8.43 1 95.19 39 ASP B CA 1
ATOM 1417 C C . ASP B 1 39 ? 7.359 16.453 9.5 1 95.19 39 ASP B C 1
ATOM 1419 O O . ASP B 1 39 ? 8.32 16.938 10.109 1 95.19 39 ASP B O 1
ATOM 1423 N N . THR B 1 40 ? 6.781 15.25 9.789 1 94.81 40 THR B N 1
ATOM 1424 C CA . THR B 1 40 ? 7.547 14.195 10.453 1 94.81 40 THR B CA 1
ATOM 1425 C C . THR B 1 40 ? 7.816 13.039 9.492 1 94.81 40 THR B C 1
ATOM 1427 O O . THR B 1 40 ? 7.094 12.859 8.508 1 94.81 40 THR B O 1
ATOM 1430 N N . LEU B 1 41 ? 8.883 12.328 9.805 1 95.19 41 LEU B N 1
ATOM 1431 C CA . LEU B 1 41 ? 9.188 11.172 8.961 1 95.19 41 LEU B CA 1
ATOM 1432 C C . LEU B 1 41 ? 8.008 10.211 8.914 1 95.19 41 LEU B C 1
ATOM 1434 O O . LEU B 1 41 ? 7.691 9.664 7.852 1 95.19 41 LEU B O 1
ATOM 1438 N N . GLU B 1 42 ? 7.312 10.062 10.008 1 93.12 42 GLU B N 1
ATOM 1439 C CA . GLU B 1 42 ? 6.168 9.164 10.109 1 93.12 42 GLU B CA 1
ATOM 1440 C C . GLU B 1 42 ? 5.02 9.625 9.219 1 93.12 42 GLU B C 1
ATOM 1442 O O . GLU B 1 42 ? 4.457 8.836 8.461 1 93.12 42 GLU B O 1
ATOM 1447 N N . ALA B 1 43 ? 4.73 10.852 9.312 1 92 43 ALA B N 1
ATOM 1448 C CA . ALA B 1 43 ? 3.607 11.406 8.562 1 92 43 ALA B CA 1
ATOM 1449 C C . ALA B 1 43 ? 3.883 11.367 7.059 1 92 43 ALA B C 1
ATOM 1451 O O . ALA B 1 43 ? 3.006 11.008 6.27 1 92 43 ALA B O 1
ATOM 1452 N N . VAL B 1 44 ? 5.109 11.719 6.672 1 94.94 44 VAL B N 1
ATOM 1453 C CA . VAL B 1 44 ? 5.48 11.711 5.262 1 94.94 44 VAL B CA 1
ATOM 1454 C C . VAL B 1 44 ? 5.426 10.281 4.727 1 94.94 44 VAL B C 1
ATOM 1456 O O . VAL B 1 44 ? 4.844 10.023 3.668 1 94.94 44 VAL B O 1
ATOM 1459 N N . ALA B 1 45 ? 6.02 9.336 5.477 1 94.44 45 ALA B N 1
ATOM 1460 C CA . ALA B 1 45 ? 6.016 7.945 5.039 1 94.44 45 ALA B CA 1
ATOM 1461 C C . ALA B 1 45 ? 4.594 7.422 4.871 1 94.44 45 ALA B C 1
ATOM 1463 O O . ALA B 1 45 ? 4.277 6.766 3.877 1 94.44 45 ALA B O 1
ATOM 1464 N N . ALA B 1 46 ? 3.73 7.75 5.793 1 91.62 46 ALA B N 1
ATOM 1465 C CA . ALA B 1 46 ? 2.348 7.281 5.77 1 91.62 46 ALA B CA 1
ATOM 1466 C C . ALA B 1 46 ? 1.61 7.809 4.543 1 91.62 46 ALA B C 1
ATOM 1468 O O . ALA B 1 46 ? 0.876 7.07 3.883 1 91.62 46 ALA B O 1
ATOM 1469 N N . ASP B 1 47 ? 1.871 9.023 4.188 1 92 47 ASP B N 1
ATOM 1470 C CA . ASP B 1 47 ? 1.165 9.656 3.072 1 92 47 ASP B CA 1
ATOM 1471 C C . ASP B 1 47 ? 1.584 9.039 1.74 1 92 47 ASP B C 1
ATOM 1473 O O . ASP B 1 47 ? 0.84 9.102 0.759 1 92 47 ASP B O 1
ATOM 1477 N N . PHE B 1 48 ? 2.732 8.406 1.738 1 94.12 48 PHE B N 1
ATOM 1478 C CA . PHE B 1 48 ? 3.217 7.805 0.503 1 94.12 48 PHE B CA 1
ATOM 1479 C C . PHE B 1 48 ? 3.23 6.285 0.613 1 94.12 48 PHE B C 1
ATOM 1481 O O . PHE B 1 48 ? 3.975 5.613 -0.105 1 94.12 48 PHE B O 1
ATOM 1488 N N . CYS B 1 49 ? 2.539 5.719 1.556 1 93.06 49 CYS B N 1
ATOM 1489 C CA . CYS B 1 49 ? 2.232 4.301 1.712 1 93.06 49 CYS B CA 1
ATOM 1490 C C . CYS B 1 49 ? 3.5 3.498 1.973 1 93.06 49 CYS B C 1
ATOM 1492 O O . CYS B 1 49 ? 3.666 2.4 1.436 1 93.06 49 CYS B O 1
ATOM 1494 N N . THR B 1 50 ? 4.375 4.062 2.709 1 93.94 50 THR B N 1
ATOM 1495 C CA . THR B 1 50 ? 5.641 3.381 2.967 1 93.94 50 THR B CA 1
ATOM 1496 C C . THR B 1 50 ? 6.043 3.523 4.43 1 93.94 50 THR B C 1
ATOM 1498 O O . THR B 1 50 ? 5.215 3.867 5.277 1 93.94 50 THR B O 1
ATOM 1501 N N . LYS B 1 51 ? 7.285 3.098 4.77 1 93.31 51 LYS B N 1
ATOM 1502 C CA . LYS B 1 51 ? 7.832 3.18 6.121 1 93.31 51 LYS B CA 1
ATOM 1503 C C . LYS B 1 51 ? 8.883 4.281 6.219 1 93.31 51 LYS B C 1
ATOM 1505 O O . LYS B 1 51 ? 9.562 4.59 5.238 1 93.31 51 LYS B O 1
ATOM 1510 N N . PRO B 1 52 ? 8.953 4.754 7.438 1 94.69 52 PRO B N 1
ATOM 1511 C CA . PRO B 1 52 ? 10.008 5.758 7.633 1 94.69 52 PRO B CA 1
ATOM 1512 C C . PRO B 1 52 ? 11.383 5.254 7.219 1 94.69 52 PRO B C 1
ATOM 1514 O O . PRO B 1 52 ? 12.164 6 6.613 1 94.69 52 PRO B O 1
ATOM 1517 N N . SER B 1 53 ? 11.711 4.02 7.41 1 94.38 53 SER B N 1
ATOM 1518 C CA . SER B 1 53 ? 13.031 3.475 7.113 1 94.38 53 SER B CA 1
ATOM 1519 C C . SER B 1 53 ? 13.289 3.453 5.609 1 94.38 53 SER B C 1
ATOM 1521 O O . SER B 1 53 ? 14.438 3.564 5.176 1 94.38 53 SER B O 1
ATOM 1523 N N . VAL B 1 54 ? 12.242 3.307 4.812 1 94.94 54 VAL B N 1
ATOM 1524 C CA . VAL B 1 54 ? 12.383 3.326 3.363 1 94.94 54 VAL B CA 1
ATOM 1525 C C . VAL B 1 54 ? 12.781 4.727 2.902 1 94.94 54 VAL B C 1
ATOM 1527 O O . VAL B 1 54 ? 13.711 4.891 2.115 1 94.94 54 VAL B O 1
ATOM 1530 N N . ILE B 1 55 ? 12.094 5.73 3.439 1 96.94 55 ILE B N 1
ATOM 1531 C CA . ILE B 1 55 ? 12.406 7.117 3.107 1 96.94 55 ILE B CA 1
ATOM 1532 C C . ILE B 1 55 ? 13.836 7.438 3.523 1 96.94 55 ILE B C 1
ATOM 1534 O O . ILE B 1 55 ? 14.586 8.07 2.773 1 96.94 55 ILE B O 1
ATOM 1538 N N . GLN B 1 56 ? 14.203 7.012 4.695 1 97.44 56 GLN B N 1
ATOM 1539 C CA . GLN B 1 56 ? 15.547 7.242 5.207 1 97.44 56 GLN B CA 1
ATOM 1540 C C . GLN B 1 56 ? 16.594 6.617 4.289 1 97.44 56 GLN B C 1
ATOM 1542 O O . GLN B 1 56 ? 17.594 7.254 3.959 1 97.44 56 GLN B O 1
ATOM 1547 N N . GLN B 1 57 ? 16.391 5.465 3.857 1 95.31 57 GLN B N 1
ATOM 1548 C CA . GLN B 1 57 ? 17.359 4.77 3.018 1 95.31 57 GLN B CA 1
ATOM 1549 C C . GLN B 1 57 ? 17.438 5.402 1.633 1 95.31 57 GLN B C 1
ATOM 1551 O O . GLN B 1 57 ? 18.531 5.645 1.12 1 95.31 57 GLN B O 1
ATOM 1556 N N . TRP B 1 58 ? 16.266 5.637 1.016 1 94.88 58 TRP B N 1
ATOM 1557 C CA . TRP B 1 58 ? 16.234 6.211 -0.324 1 94.88 58 TRP B CA 1
ATOM 1558 C C . TRP B 1 58 ? 16.969 7.547 -0.361 1 94.88 58 TRP B C 1
ATOM 1560 O O . TRP B 1 58 ? 17.516 7.938 -1.398 1 94.88 58 TRP B O 1
ATOM 1570 N N . ASN B 1 59 ? 16.984 8.258 0.76 1 97.81 59 ASN B N 1
ATOM 1571 C CA . ASN B 1 59 ? 17.5 9.617 0.774 1 97.81 59 ASN B CA 1
ATOM 1572 C C . ASN B 1 59 ? 18.75 9.734 1.633 1 97.81 59 ASN B C 1
ATOM 1574 O O . ASN B 1 59 ? 19.25 10.836 1.859 1 97.81 59 ASN B O 1
ATOM 1578 N N . HIS B 1 60 ? 19.203 8.648 2.186 1 96.62 60 HIS B N 1
ATOM 1579 C CA . HIS B 1 60 ? 20.375 8.609 3.033 1 96.62 60 HIS B CA 1
ATOM 1580 C C . HIS B 1 60 ? 20.281 9.609 4.176 1 96.62 60 HIS B C 1
ATOM 1582 O O . HIS B 1 60 ? 21.203 10.391 4.41 1 96.62 60 HIS B O 1
ATOM 1588 N N . LEU B 1 61 ? 19.203 9.602 4.852 1 95.56 61 LEU B N 1
ATOM 1589 C CA . LEU B 1 61 ? 18.984 10.539 5.949 1 95.56 61 LEU B CA 1
ATOM 1590 C C . LEU B 1 61 ? 18.703 9.805 7.254 1 95.56 61 LEU B C 1
ATOM 1592 O O . LEU B 1 61 ? 18.172 8.695 7.242 1 95.56 61 LEU B O 1
ATOM 1596 N N . THR B 1 62 ? 19 10.438 8.406 1 94.06 62 THR B N 1
ATOM 1597 C CA . THR B 1 62 ? 18.641 9.961 9.734 1 94.06 62 THR B CA 1
ATOM 1598 C C . THR B 1 62 ? 17.422 10.711 10.266 1 94.06 62 THR B C 1
ATOM 1600 O O . THR B 1 62 ? 16.484 10.094 10.781 1 94.06 62 THR B O 1
ATOM 1603 N N . THR B 1 63 ? 17.438 11.992 10.078 1 95.38 63 THR B N 1
ATOM 1604 C CA . THR B 1 63 ? 16.328 12.844 10.477 1 95.38 63 THR B CA 1
ATOM 1605 C C . THR B 1 63 ? 15.812 13.648 9.297 1 95.38 63 THR B C 1
ATOM 1607 O O . THR B 1 63 ? 16.562 13.914 8.344 1 95.38 63 THR B O 1
ATOM 1610 N N . LEU B 1 64 ? 14.5 13.969 9.375 1 97.12 64 LEU B N 1
ATOM 1611 C CA . LEU B 1 64 ? 13.891 14.773 8.32 1 97.12 64 LEU B CA 1
ATOM 1612 C C . LEU B 1 64 ? 13.984 16.25 8.641 1 97.12 64 LEU B C 1
ATOM 1614 O O . LEU B 1 64 ? 13.492 16.703 9.68 1 97.12 64 LEU B O 1
ATOM 1618 N N . LYS B 1 65 ? 14.625 17.016 7.785 1 96.69 65 LYS B N 1
ATOM 1619 C CA . LYS B 1 65 ? 14.711 18.469 7.93 1 96.69 65 LYS B CA 1
ATOM 1620 C C . LYS B 1 65 ? 13.758 19.172 6.965 1 96.69 65 LYS B C 1
ATOM 1622 O O . LYS B 1 65 ? 13.523 18.688 5.855 1 96.69 65 LYS B O 1
ATOM 1627 N N . PRO B 1 66 ? 13.219 20.266 7.359 1 96.75 66 PRO B N 1
ATOM 1628 C CA . PRO B 1 66 ? 12.352 21.016 6.445 1 96.75 66 PRO B CA 1
ATOM 1629 C C . PRO B 1 66 ? 13.133 21.719 5.34 1 96.75 66 PRO B C 1
ATOM 1631 O O . PRO B 1 66 ? 14.336 21.953 5.48 1 96.75 66 PRO B O 1
ATOM 1634 N N . GLY B 1 67 ? 12.422 21.984 4.23 1 97.69 67 GLY B N 1
ATOM 1635 C CA . GLY B 1 67 ? 12.969 22.797 3.164 1 97.69 67 GLY B CA 1
ATOM 1636 C C . GLY B 1 67 ? 13.93 22.047 2.266 1 97.69 67 GLY B C 1
ATOM 1637 O O . GLY B 1 67 ? 14.914 22.609 1.781 1 97.69 67 GLY B O 1
ATOM 1638 N N . VAL B 1 68 ? 13.758 20.797 2.105 1 97.56 68 VAL B N 1
ATOM 1639 C CA . VAL B 1 68 ? 14.609 20 1.224 1 97.56 68 VAL B CA 1
ATOM 1640 C C . VAL B 1 68 ? 13.75 19.094 0.355 1 97.56 68 VAL B C 1
ATOM 1642 O O . VAL B 1 68 ? 12.633 18.719 0.741 1 97.56 68 VAL B O 1
ATOM 1645 N N . ASN B 1 69 ? 14.242 18.766 -0.839 1 97.94 69 ASN B N 1
ATOM 1646 C CA . ASN B 1 69 ? 13.602 17.766 -1.688 1 97.94 69 ASN B CA 1
ATOM 1647 C C . ASN B 1 69 ? 14.055 16.344 -1.323 1 97.94 69 ASN B C 1
ATOM 1649 O O . ASN B 1 69 ? 15.258 16.078 -1.253 1 97.94 69 ASN B O 1
ATOM 1653 N N . ILE B 1 70 ? 13.07 15.477 -1.064 1 98.19 70 ILE B N 1
ATOM 1654 C CA . ILE B 1 70 ? 13.414 14.078 -0.814 1 98.19 70 ILE B CA 1
ATOM 1655 C C . ILE B 1 70 ? 12.695 13.188 -1.823 1 98.19 70 ILE B C 1
ATOM 1657 O O . ILE B 1 70 ? 11.617 13.523 -2.309 1 98.19 70 ILE B O 1
ATOM 1661 N N . LYS B 1 71 ? 13.297 12.062 -2.111 1 97.38 71 LYS B N 1
ATOM 1662 C CA . LYS B 1 71 ? 12.672 11.039 -2.943 1 97.38 71 LYS B CA 1
ATOM 1663 C C . LYS B 1 71 ? 11.641 10.234 -2.152 1 97.38 71 LYS B C 1
ATOM 1665 O O . LYS B 1 71 ? 11.875 9.875 -1 1 97.38 71 LYS B O 1
ATOM 1670 N N . VAL B 1 72 ? 10.461 10.031 -2.758 1 96.88 72 VAL B N 1
ATOM 1671 C CA . VAL B 1 72 ? 9.383 9.297 -2.113 1 96.88 72 VAL B CA 1
ATOM 1672 C C . VAL B 1 72 ? 8.742 8.336 -3.111 1 96.88 72 VAL B C 1
ATOM 1674 O O . VAL B 1 72 ? 8.844 8.531 -4.324 1 96.88 72 VAL B O 1
ATOM 1677 N N . PRO B 1 73 ? 8.18 7.211 -2.621 1 94.06 73 PRO B N 1
ATOM 1678 C CA . PRO B 1 73 ? 7.367 6.379 -3.514 1 94.06 73 PRO B CA 1
ATOM 1679 C C . PRO B 1 73 ? 6.098 7.086 -3.98 1 94.06 73 PRO B C 1
ATOM 1681 O O . PRO B 1 73 ? 5.023 6.879 -3.406 1 94.06 73 PRO B O 1
ATOM 1684 N N . CYS B 1 74 ? 6.281 7.875 -4.961 1 93.06 74 CYS B N 1
ATOM 1685 C CA . CYS B 1 74 ? 5.195 8.672 -5.523 1 93.06 74 CYS B CA 1
ATOM 1686 C C . CYS B 1 74 ? 4.27 7.812 -6.371 1 93.06 74 CYS B C 1
ATOM 1688 O O . CYS B 1 74 ? 4.711 7.164 -7.324 1 93.06 74 CYS B O 1
ATOM 1690 N N . ARG B 1 75 ? 3.016 7.801 -6.004 1 89.06 75 ARG B N 1
ATOM 1691 C CA . ARG B 1 75 ? 2.012 6.996 -6.691 1 89.06 75 ARG B CA 1
ATOM 1692 C C . ARG B 1 75 ? 1.125 7.867 -7.578 1 89.06 75 ARG B C 1
ATOM 1694 O O . ARG B 1 75 ? 0.488 8.805 -7.098 1 89.06 75 ARG B O 1
ATOM 1701 N N . TYR B 1 76 ? 1.135 7.535 -8.844 1 83.31 76 TYR B N 1
ATOM 1702 C CA . TYR B 1 76 ? 0.406 8.281 -9.859 1 83.31 76 TYR B CA 1
ATOM 1703 C C . TYR B 1 76 ? -0.356 7.344 -10.789 1 83.31 76 TYR B C 1
ATOM 1705 O O . TYR B 1 76 ? 0.079 6.215 -11.031 1 83.31 76 TYR B O 1
ATOM 1713 N N . ASN B 1 77 ? -1.445 7.852 -11.125 1 79.75 77 ASN B N 1
ATOM 1714 C CA . ASN B 1 77 ? -2.193 7.211 -12.203 1 79.75 77 ASN B CA 1
ATOM 1715 C C . ASN B 1 77 ? -2.697 8.227 -13.219 1 79.75 77 ASN B C 1
ATOM 1717 O O . ASN B 1 77 ? -3.213 9.281 -12.844 1 79.75 77 ASN B O 1
ATOM 1721 N N . ALA B 1 78 ? -2.398 7.895 -14.523 1 77.44 78 ALA B N 1
ATOM 1722 C CA . ALA B 1 78 ? -2.873 8.727 -15.625 1 77.44 78 ALA B CA 1
ATOM 1723 C C . ALA B 1 78 ? -2.424 10.172 -15.453 1 77.44 78 ALA B C 1
ATOM 1725 O O . ALA B 1 78 ? -3.223 11.102 -15.609 1 77.44 78 ALA B O 1
ATOM 1726 N N . GLY B 1 79 ? -1.297 10.375 -14.938 1 77.62 79 GLY B N 1
ATOM 1727 C CA . GLY B 1 79 ? -0.67 11.688 -14.898 1 77.62 79 GLY B CA 1
ATOM 1728 C C . GLY B 1 79 ? -0.978 12.461 -13.633 1 77.62 79 GLY B C 1
ATOM 1729 O O . GLY B 1 79 ? -0.507 13.586 -13.453 1 77.62 79 GLY B O 1
ATOM 1730 N N . LYS B 1 80 ? -1.74 11.922 -12.781 1 83.56 80 LYS B N 1
ATOM 1731 C CA . LYS B 1 80 ? -2.061 12.68 -11.578 1 83.56 80 LYS B CA 1
ATOM 1732 C C . LYS B 1 80 ? -2.08 11.773 -10.352 1 83.56 80 LYS B C 1
ATOM 1734 O O . LYS B 1 80 ? -2.314 10.57 -10.469 1 83.56 80 LYS B O 1
ATOM 1739 N N . GLN B 1 81 ? -1.847 12.43 -9.227 1 88.81 81 GLN B N 1
ATOM 1740 C CA . GLN B 1 81 ? -2.066 11.797 -7.934 1 88.81 81 GLN B CA 1
ATOM 1741 C C . GLN B 1 81 ? -3.51 11.969 -7.469 1 88.81 81 GLN B C 1
ATOM 1743 O O . GLN B 1 81 ? -4.039 13.086 -7.488 1 88.81 81 GLN B O 1
ATOM 1748 N N . ARG B 1 82 ? -4.117 10.875 -7.086 1 91.44 82 ARG B N 1
ATOM 1749 C CA . ARG B 1 82 ? -5.508 10.961 -6.648 1 91.44 82 ARG B CA 1
ATOM 1750 C C . ARG B 1 82 ? -5.605 11.562 -5.246 1 91.44 82 ARG B C 1
ATOM 1752 O O . ARG B 1 82 ? -4.738 11.32 -4.402 1 91.44 82 ARG B O 1
ATOM 1759 N N . ASP B 1 83 ? -6.695 12.383 -5.055 1 89.38 83 ASP B N 1
ATOM 1760 C CA . ASP B 1 83 ? -6.996 12.953 -3.744 1 89.38 83 ASP B CA 1
ATOM 1761 C C . ASP B 1 83 ? -8.375 12.523 -3.26 1 89.38 83 ASP B C 1
ATOM 1763 O O . ASP B 1 83 ? -9.078 11.781 -3.945 1 89.38 83 ASP B O 1
ATOM 1767 N N . CYS B 1 84 ? -8.625 12.867 -1.961 1 91.94 84 CYS B N 1
ATOM 1768 C CA . CYS B 1 84 ? -9.914 12.484 -1.393 1 91.94 84 CYS B CA 1
ATOM 1769 C C . CYS B 1 84 ? -10.562 13.672 -0.685 1 91.94 84 CYS B C 1
ATOM 1771 O O . CYS B 1 84 ? -9.883 14.609 -0.281 1 91.94 84 CYS B O 1
ATOM 1773 N N . ARG B 1 85 ? -11.906 13.711 -0.688 1 90.44 85 ARG B N 1
ATOM 1774 C CA . ARG B 1 85 ? -12.641 14.578 0.229 1 90.44 85 ARG B CA 1
ATOM 1775 C C . ARG B 1 85 ? -12.859 13.891 1.573 1 90.44 85 ARG B C 1
ATOM 1777 O O . ARG B 1 85 ? -13.625 12.93 1.67 1 90.44 85 ARG B O 1
ATOM 1784 N N . LYS B 1 86 ? -12.266 14.414 2.6 1 89.38 86 LYS B N 1
ATOM 1785 C CA . LYS B 1 86 ? -12.289 13.758 3.904 1 89.38 86 LYS B CA 1
ATOM 1786 C C . LYS B 1 86 ? -13.695 13.773 4.496 1 89.38 86 LYS B C 1
ATOM 1788 O O . LYS B 1 86 ? -14.383 14.797 4.465 1 89.38 86 LYS B O 1
ATOM 1793 N N . ASN B 1 87 ? -14.117 12.609 4.992 1 86.75 87 ASN B N 1
ATOM 1794 C CA . ASN B 1 87 ? -15.391 12.453 5.691 1 86.75 87 ASN B CA 1
ATOM 1795 C C . ASN B 1 87 ? -15.188 12.219 7.184 1 86.75 87 ASN B C 1
ATOM 1797 O O . ASN B 1 87 ? -15.883 12.805 8.016 1 86.75 87 ASN B O 1
ATOM 1801 N N . THR B 1 88 ? -14.289 11.391 7.543 1 87.19 88 THR B N 1
ATOM 1802 C CA . THR B 1 88 ? -13.875 11.117 8.914 1 87.19 88 THR B CA 1
ATOM 1803 C C . THR B 1 88 ? -12.359 11.258 9.062 1 87.19 88 THR B C 1
ATOM 1805 O O . THR B 1 88 ? -11.672 11.664 8.125 1 87.19 88 THR B O 1
ATOM 1808 N N . ALA B 1 89 ? -11.914 10.906 10.234 1 83.81 89 ALA B N 1
ATOM 1809 C CA . ALA B 1 89 ? -10.477 11 10.492 1 83.81 89 ALA B CA 1
ATOM 1810 C C . ALA B 1 89 ? -9.703 10.016 9.625 1 83.81 89 ALA B C 1
ATOM 1812 O O . ALA B 1 89 ? -8.523 10.234 9.32 1 83.81 89 ALA B O 1
ATOM 1813 N N . THR B 1 90 ? -10.375 8.961 9.148 1 88.31 90 THR B N 1
ATOM 1814 C CA . THR B 1 90 ? -9.609 7.902 8.492 1 88.31 90 THR B CA 1
ATOM 1815 C C . THR B 1 90 ? -10.195 7.59 7.117 1 88.31 90 THR B C 1
ATOM 1817 O O . THR B 1 90 ? -9.578 6.863 6.328 1 88.31 90 THR B O 1
ATOM 1820 N N . ASP B 1 91 ? -11.359 8.18 6.797 1 90.12 91 ASP B N 1
ATOM 1821 C CA . ASP B 1 91 ? -12.031 7.848 5.547 1 90.12 91 ASP B CA 1
ATOM 1822 C C . ASP B 1 91 ? -12.43 9.117 4.789 1 90.12 91 ASP B C 1
ATOM 1824 O O . ASP B 1 91 ? -12.672 10.156 5.395 1 90.12 91 ASP B O 1
ATOM 1828 N N . GLY B 1 92 ? -12.484 8.953 3.518 1 93.62 92 GLY B N 1
ATOM 1829 C CA . GLY B 1 92 ? -12.938 10.016 2.637 1 93.62 92 GLY B CA 1
ATOM 1830 C C . GLY B 1 92 ? -13.648 9.508 1.399 1 93.62 92 GLY B C 1
ATOM 1831 O O . GLY B 1 92 ? -13.938 8.312 1.291 1 93.62 92 GLY B O 1
ATOM 1832 N N . ALA B 1 93 ? -13.977 10.461 0.554 1 95.44 93 ALA B N 1
ATOM 1833 C CA . ALA B 1 93 ? -14.695 10.148 -0.676 1 95.44 93 ALA B CA 1
ATOM 1834 C C . ALA B 1 93 ? -13.852 10.477 -1.905 1 95.44 93 ALA B C 1
ATOM 1836 O O . ALA B 1 93 ? -13.086 11.445 -1.903 1 95.44 93 ALA B O 1
ATOM 1837 N N . TYR B 1 94 ? -13.961 9.633 -2.902 1 95.62 94 TYR B N 1
ATOM 1838 C CA . TYR B 1 94 ? -13.359 9.828 -4.219 1 95.62 94 TYR B CA 1
ATOM 1839 C C . TYR B 1 94 ? -14.383 9.602 -5.324 1 95.62 94 TYR B C 1
ATOM 1841 O O . TYR B 1 94 ? -15.18 8.664 -5.258 1 95.62 94 TYR B O 1
ATOM 1849 N N . VAL B 1 95 ? -14.359 10.461 -6.285 1 97.5 95 VAL B N 1
ATOM 1850 C CA . VAL B 1 95 ? -15.242 10.32 -7.441 1 97.5 95 VAL B CA 1
ATOM 1851 C C . VAL B 1 95 ? -14.5 9.617 -8.57 1 97.5 95 VAL B C 1
ATOM 1853 O O . VAL B 1 95 ? -13.5 10.133 -9.086 1 97.5 95 VAL B O 1
ATOM 1856 N N . ILE B 1 96 ? -14.984 8.438 -8.945 1 97.25 96 ILE B N 1
ATOM 1857 C CA . ILE B 1 96 ? -14.383 7.699 -10.039 1 97.25 96 ILE B CA 1
ATOM 1858 C C . ILE B 1 96 ? -14.461 8.523 -11.328 1 97.25 96 ILE B C 1
ATOM 1860 O O . ILE B 1 96 ? -15.492 9.141 -11.609 1 97.25 96 ILE B O 1
ATOM 1864 N N . VAL B 1 97 ? -13.383 8.57 -12.062 1 96.38 97 VAL B N 1
ATOM 1865 C CA . VAL B 1 97 ? -13.359 9.297 -13.328 1 96.38 97 VAL B CA 1
ATOM 1866 C C . VAL B 1 97 ? -13.07 8.328 -14.469 1 96.38 97 VAL B C 1
ATOM 1868 O O . VAL B 1 97 ? -12.609 7.207 -14.242 1 96.38 97 VAL B O 1
ATOM 1871 N N . SER B 1 98 ? -13.344 8.727 -15.695 1 95.5 98 SER B N 1
ATOM 1872 C CA . SER B 1 98 ? -13.102 7.895 -16.875 1 95.5 98 SER B CA 1
ATOM 1873 C C . SER B 1 98 ? -11.641 7.473 -16.953 1 95.5 98 SER B C 1
ATOM 1875 O O . SER B 1 98 ? -10.742 8.281 -16.734 1 95.5 98 SER B O 1
ATOM 1877 N N . GLY B 1 99 ? -11.391 6.172 -17.203 1 94.06 99 GLY B N 1
ATOM 1878 C CA . GLY B 1 99 ? -10.039 5.66 -17.328 1 94.06 99 GLY B CA 1
ATOM 1879 C C . GLY B 1 99 ? -9.523 5.016 -16.062 1 94.06 99 GLY B C 1
ATOM 1880 O O . GLY B 1 99 ? -8.5 4.324 -16.078 1 94.06 99 GLY B O 1
ATOM 1881 N N . ASP B 1 100 ? -10.297 5.207 -14.984 1 95.31 100 ASP B N 1
ATOM 1882 C CA . ASP B 1 100 ? -9.898 4.613 -13.711 1 95.31 100 ASP B CA 1
ATOM 1883 C C . ASP B 1 100 ? -10.039 3.094 -13.742 1 95.31 100 ASP B C 1
ATOM 1885 O O . ASP B 1 100 ? -10.961 2.564 -14.367 1 95.31 100 ASP B O 1
ATOM 1889 N N . MET B 1 101 ? -9.102 2.449 -13.062 1 95.19 101 MET B N 1
ATOM 1890 C CA . MET B 1 101 ? -9.234 1.049 -12.672 1 95.19 101 MET B CA 1
ATOM 1891 C C . MET B 1 101 ? -9.188 0.904 -11.156 1 95.19 101 MET B C 1
ATOM 1893 O O . MET B 1 101 ? -8.453 1.63 -10.477 1 95.19 101 MET B O 1
ATOM 1897 N N . LEU B 1 102 ? -10.008 -0.033 -10.648 1 96.25 102 LEU B N 1
ATOM 1898 C CA . LEU B 1 102 ? -10.086 -0.148 -9.195 1 96.25 102 LEU B CA 1
ATOM 1899 C C . LEU B 1 102 ? -8.711 -0.411 -8.594 1 96.25 102 LEU B C 1
ATOM 1901 O O . LEU B 1 102 ? -8.383 0.108 -7.527 1 96.25 102 LEU B O 1
ATOM 1905 N N . LYS B 1 103 ? -7.91 -1.23 -9.344 1 94.12 103 LYS B N 1
ATOM 1906 C CA . LYS B 1 103 ? -6.578 -1.56 -8.844 1 94.12 103 LYS B CA 1
ATOM 1907 C C . LYS B 1 103 ? -5.699 -0.314 -8.758 1 94.12 103 LYS B C 1
ATOM 1909 O O . LYS B 1 103 ? -4.887 -0.181 -7.84 1 94.12 103 LYS B O 1
ATOM 1914 N N . ASP B 1 104 ? -5.84 0.626 -9.68 1 94.88 104 ASP B N 1
ATOM 1915 C CA . ASP B 1 104 ? -5.047 1.85 -9.664 1 94.88 104 ASP B CA 1
ATOM 1916 C C . ASP B 1 104 ? -5.504 2.793 -8.555 1 94.88 104 ASP B C 1
ATOM 1918 O O . ASP B 1 104 ? -4.68 3.426 -7.895 1 94.88 104 ASP B O 1
ATOM 1922 N N . ILE B 1 105 ? -6.809 2.869 -8.391 1 95.75 105 ILE B N 1
ATOM 1923 C CA . ILE B 1 105 ? -7.344 3.686 -7.305 1 95.75 105 ILE B CA 1
ATOM 1924 C C . ILE B 1 105 ? -6.863 3.139 -5.961 1 95.75 105 ILE B C 1
ATOM 1926 O O . ILE B 1 105 ? -6.359 3.891 -5.125 1 95.75 105 ILE B O 1
ATOM 1930 N N . ALA B 1 106 ? -7 1.839 -5.75 1 95.75 106 ALA B N 1
ATOM 1931 C CA . ALA B 1 106 ? -6.598 1.206 -4.496 1 95.75 106 ALA B CA 1
ATOM 1932 C C . ALA B 1 106 ? -5.117 1.456 -4.207 1 95.75 106 ALA B C 1
ATOM 1934 O O . ALA B 1 106 ? -4.75 1.811 -3.086 1 95.75 106 ALA B O 1
ATOM 1935 N N . TYR B 1 107 ? -4.324 1.291 -5.234 1 93.94 107 TYR B N 1
ATOM 1936 C CA . TYR B 1 107 ? -2.889 1.52 -5.129 1 93.94 107 TYR B CA 1
ATOM 1937 C C . TYR B 1 107 ? -2.596 2.934 -4.641 1 93.94 107 TYR B C 1
ATOM 1939 O O . TYR B 1 107 ? -1.792 3.125 -3.725 1 93.94 107 TYR B O 1
ATOM 1947 N N . ASP B 1 108 ? -3.299 3.916 -5.133 1 93.38 108 ASP B N 1
ATOM 1948 C CA . ASP B 1 108 ? -3.051 5.316 -4.805 1 93.38 108 ASP B CA 1
ATOM 1949 C C . ASP B 1 108 ? -3.475 5.625 -3.369 1 93.38 108 ASP B C 1
ATOM 1951 O O . ASP B 1 108 ? -2.934 6.535 -2.74 1 93.38 108 ASP B O 1
ATOM 1955 N N . PHE B 1 109 ? -4.348 4.855 -2.84 1 94.38 109 PHE B N 1
ATOM 1956 C CA . PHE B 1 109 ? -4.855 5.133 -1.501 1 94.38 109 PHE B CA 1
ATOM 1957 C C . PHE B 1 109 ? -4.332 4.105 -0.501 1 94.38 109 PHE B C 1
ATOM 1959 O O . PHE B 1 109 ? -4.98 3.838 0.514 1 94.38 109 PHE B O 1
ATOM 1966 N N . CYS B 1 110 ? -3.305 3.414 -0.766 1 93.69 110 CYS B N 1
ATOM 1967 C CA . CYS B 1 110 ? -2.531 2.553 0.122 1 93.69 110 CYS B CA 1
ATOM 1968 C C . CYS B 1 110 ? -3.338 1.328 0.533 1 93.69 110 CYS B C 1
ATOM 1970 O O . CYS B 1 110 ? -3.318 0.929 1.699 1 93.69 110 CYS B O 1
ATOM 1972 N N . THR B 1 111 ? -4.02 0.854 -0.412 1 95.06 111 THR B N 1
ATOM 1973 C CA . THR B 1 111 ? -4.777 -0.373 -0.197 1 95.06 111 THR B CA 1
ATOM 1974 C C . THR B 1 111 ? -4.812 -1.219 -1.467 1 95.06 111 THR B C 1
ATOM 1976 O O . THR B 1 111 ? -4 -1.018 -2.373 1 95.06 111 THR B O 1
ATOM 1979 N N . ASN B 1 112 ? -5.613 -2.299 -1.45 1 93.25 112 ASN B N 1
ATOM 1980 C CA . ASN B 1 112 ? -5.715 -3.146 -2.633 1 93.25 112 ASN B CA 1
ATOM 1981 C C . ASN B 1 112 ? -7.152 -3.252 -3.129 1 93.25 112 ASN B C 1
ATOM 1983 O O . ASN B 1 112 ? -8.078 -2.805 -2.451 1 93.25 112 ASN B O 1
ATOM 1987 N N . SER B 1 113 ? -7.293 -3.842 -4.262 1 94.19 113 SER B N 1
ATOM 1988 C CA . SER B 1 113 ? -8.586 -3.877 -4.934 1 94.19 113 SER B CA 1
ATOM 1989 C C . SER B 1 113 ? -9.625 -4.613 -4.098 1 94.19 113 SER B C 1
ATOM 1991 O O . SER B 1 113 ? -10.789 -4.215 -4.051 1 94.19 113 SER B O 1
ATOM 1993 N N . ASP B 1 114 ? -9.18 -5.633 -3.467 1 93.12 114 ASP B N 1
ATOM 1994 C CA . ASP B 1 114 ? -10.125 -6.449 -2.715 1 93.12 114 ASP B CA 1
ATOM 1995 C C . ASP B 1 114 ? -10.68 -5.684 -1.518 1 93.12 114 ASP B C 1
ATOM 1997 O O . ASP B 1 114 ? -11.891 -5.703 -1.269 1 93.12 114 ASP B O 1
ATOM 2001 N N . VAL B 1 115 ? -9.812 -5.039 -0.802 1 94.94 115 VAL B N 1
ATOM 2002 C CA . VAL B 1 115 ? -10.242 -4.262 0.357 1 94.94 115 VAL B CA 1
ATOM 2003 C C . VAL B 1 115 ? -11.141 -3.109 -0.095 1 94.94 115 VAL B C 1
ATOM 2005 O O . VAL B 1 115 ? -12.195 -2.867 0.495 1 94.94 115 VAL B O 1
ATOM 2008 N N . LEU B 1 116 ? -10.688 -2.398 -1.137 1 96.5 116 LEU B N 1
ATOM 2009 C CA . LEU B 1 116 ? -11.453 -1.256 -1.622 1 96.5 116 LEU B CA 1
ATOM 2010 C C . LEU B 1 116 ? -12.836 -1.691 -2.102 1 96.5 116 LEU B C 1
ATOM 2012 O O . LEU B 1 116 ? -13.82 -0.99 -1.879 1 96.5 116 LEU B O 1
ATOM 2016 N N . GLN B 1 117 ? -12.922 -2.84 -2.783 1 96.44 117 GLN B N 1
ATOM 2017 C CA . GLN B 1 117 ? -14.211 -3.369 -3.209 1 96.44 117 GLN B CA 1
ATOM 2018 C C . GLN B 1 117 ? -15.109 -3.66 -2.01 1 96.44 117 GLN B C 1
ATOM 2020 O O . GLN B 1 117 ? -16.297 -3.324 -2.021 1 96.44 117 GLN B O 1
ATOM 2025 N N . ARG B 1 118 ? -14.555 -4.227 -1.005 1 93.5 118 ARG B N 1
ATOM 2026 C CA . ARG B 1 118 ? -15.32 -4.559 0.19 1 93.5 118 ARG B CA 1
ATOM 2027 C C . ARG B 1 118 ? -15.836 -3.299 0.878 1 93.5 118 ARG B C 1
ATOM 2029 O O . ARG B 1 118 ? -16.969 -3.27 1.376 1 93.5 118 ARG B O 1
ATOM 2036 N N . MET B 1 119 ? -14.992 -2.295 0.948 1 94.12 119 MET B N 1
ATOM 2037 C CA . MET B 1 119 ? -15.383 -1.013 1.526 1 94.12 119 MET B CA 1
ATOM 2038 C C . MET B 1 119 ? -16.562 -0.407 0.767 1 94.12 119 MET B C 1
ATOM 2040 O O . MET B 1 119 ? -17.266 0.451 1.295 1 94.12 119 MET B O 1
ATOM 2044 N N . ASN B 1 120 ? -16.688 -0.81 -0.504 1 97.38 120 ASN B N 1
ATOM 2045 C CA . ASN B 1 120 ? -17.703 -0.239 -1.394 1 97.38 120 ASN B CA 1
ATOM 2046 C C . ASN B 1 120 ? -18.547 -1.325 -2.047 1 97.38 120 ASN B C 1
ATOM 2048 O O . ASN B 1 120 ? -18.859 -1.243 -3.236 1 97.38 120 ASN B O 1
ATOM 2052 N N . SER B 1 121 ? -18.891 -2.336 -1.369 1 94.69 121 SER B N 1
ATOM 2053 C CA . SER B 1 121 ? -19.469 -3.561 -1.911 1 94.69 121 SER B CA 1
ATOM 2054 C C . SER B 1 121 ? -20.797 -3.285 -2.609 1 94.69 121 SER B C 1
ATOM 2056 O O . SER B 1 121 ? -21.125 -3.947 -3.592 1 94.69 121 SER B O 1
ATOM 2058 N N . ALA B 1 122 ? -21.547 -2.336 -2.148 1 95.81 122 ALA B N 1
ATOM 2059 C CA . ALA B 1 122 ? -22.844 -2.01 -2.732 1 95.81 122 ALA B CA 1
ATOM 2060 C C . ALA B 1 122 ? -22.688 -1.316 -4.082 1 95.81 122 ALA B C 1
ATOM 2062 O O . ALA B 1 122 ? -23.547 -1.437 -4.957 1 95.81 122 ALA B O 1
ATOM 2063 N N . LYS B 1 123 ? -21.641 -0.649 -4.277 1 96.75 123 LYS B N 1
ATOM 2064 C CA . LYS B 1 123 ? -21.438 0.174 -5.469 1 96.75 123 LYS B CA 1
ATOM 2065 C C . LYS B 1 123 ? -20.531 -0.524 -6.477 1 96.75 123 LYS B C 1
ATOM 2067 O O . LYS B 1 123 ? -20.516 -0.166 -7.652 1 96.75 123 LYS B O 1
ATOM 2072 N N . ILE B 1 124 ? -19.719 -1.448 -5.91 1 96.62 124 ILE B N 1
ATOM 2073 C CA . ILE B 1 124 ? -18.75 -2.148 -6.762 1 96.62 124 ILE B CA 1
ATOM 2074 C C . ILE B 1 124 ? -18.969 -3.656 -6.633 1 96.62 124 ILE B C 1
ATOM 2076 O O . ILE B 1 124 ? -18.234 -4.332 -5.906 1 96.62 124 ILE B O 1
ATOM 2080 N N . PRO B 1 125 ? -19.859 -4.223 -7.434 1 91.81 125 PRO B N 1
ATOM 2081 C CA . PRO B 1 125 ? -20.094 -5.664 -7.348 1 91.81 125 PRO B CA 1
ATOM 2082 C C . PRO B 1 125 ? -18.969 -6.484 -7.98 1 91.81 125 PRO B C 1
ATOM 2084 O O . PRO B 1 125 ? -18.781 -7.652 -7.629 1 91.81 125 PRO B O 1
ATOM 2087 N N . ASN B 1 126 ? -18.312 -5.91 -8.945 1 92.06 126 ASN B N 1
ATOM 2088 C CA . ASN B 1 126 ? -17.203 -6.52 -9.68 1 92.06 126 ASN B CA 1
ATOM 2089 C C . ASN B 1 126 ? -15.992 -5.59 -9.742 1 92.06 126 ASN B C 1
ATOM 2091 O O . ASN B 1 126 ? -16.109 -4.449 -10.188 1 92.06 126 ASN B O 1
ATOM 2095 N N . LYS B 1 127 ? -14.828 -6.07 -9.305 1 91.12 127 LYS B N 1
ATOM 2096 C CA . LYS B 1 127 ? -13.641 -5.23 -9.195 1 91.12 127 LYS B CA 1
ATOM 2097 C C . LYS B 1 127 ? -13.188 -4.746 -10.562 1 91.12 127 LYS B C 1
ATOM 2099 O O . LYS B 1 127 ? -12.508 -3.723 -10.672 1 91.12 127 LYS B O 1
ATOM 2104 N N . ASP B 1 128 ? -13.531 -5.469 -11.562 1 92.12 128 ASP B N 1
ATOM 2105 C CA . ASP B 1 128 ? -13.07 -5.121 -12.906 1 92.12 128 ASP B CA 1
ATOM 2106 C C . ASP B 1 128 ? -14.086 -4.234 -13.625 1 92.12 128 ASP B C 1
ATOM 2108 O O . ASP B 1 128 ? -13.883 -3.854 -14.773 1 92.12 128 ASP B O 1
ATOM 2112 N N . LEU B 1 129 ? -15.148 -3.885 -12.922 1 94.25 129 LEU B N 1
ATOM 2113 C CA . LEU B 1 129 ? -16.203 -3.078 -13.531 1 94.25 129 LEU B CA 1
ATOM 2114 C C . LEU B 1 129 ? -16.609 -1.931 -12.609 1 94.25 129 LEU B C 1
ATOM 2116 O O . LEU B 1 129 ? -17.469 -2.102 -11.742 1 94.25 129 LEU B O 1
ATOM 2120 N N . ILE B 1 130 ? -16.047 -0.767 -12.844 1 96.75 130 ILE B N 1
ATOM 2121 C CA . ILE B 1 130 ? -16.422 0.444 -12.125 1 96.75 130 ILE B CA 1
ATOM 2122 C C . ILE B 1 130 ? -16.891 1.512 -13.117 1 96.75 130 ILE B C 1
ATOM 2124 O O . ILE B 1 130 ? -16.516 1.478 -14.289 1 96.75 130 ILE B O 1
ATOM 2128 N N . PHE B 1 131 ? -17.719 2.467 -12.648 1 96.88 131 PHE B N 1
ATOM 2129 C CA . PHE B 1 131 ? -18.328 3.445 -13.547 1 96.88 131 PHE B CA 1
ATOM 2130 C C . PHE B 1 131 ? -17.969 4.863 -13.133 1 96.88 131 PHE B C 1
ATOM 2132 O O . PHE B 1 131 ? -17.969 5.191 -11.945 1 96.88 131 PHE B O 1
ATOM 2139 N N . PRO B 1 132 ? -17.641 5.719 -14.109 1 96.81 132 PRO B N 1
ATOM 2140 C CA . PRO B 1 132 ? -17.344 7.121 -13.797 1 96.81 132 PRO B CA 1
ATOM 2141 C C . PRO B 1 132 ? -18.5 7.824 -13.094 1 96.81 132 PRO B C 1
ATOM 2143 O O . PRO B 1 132 ? -19.656 7.422 -13.25 1 96.81 132 PRO B O 1
ATOM 2146 N N . ASN B 1 133 ? -18.109 8.797 -12.258 1 97.81 133 ASN B N 1
ATOM 2147 C CA . ASN B 1 133 ? -19.031 9.648 -11.523 1 97.81 133 ASN B CA 1
ATOM 2148 C C . ASN B 1 133 ? -19.672 8.906 -10.352 1 97.81 133 ASN B C 1
ATOM 2150 O O . ASN B 1 133 ? -20.609 9.406 -9.734 1 97.81 133 ASN B O 1
ATOM 2154 N N . THR B 1 134 ? -19.172 7.754 -10.102 1 98 134 THR B N 1
ATOM 2155 C CA . THR B 1 134 ? -19.531 7.043 -8.883 1 98 134 THR B CA 1
ATOM 2156 C C . THR B 1 134 ? -18.688 7.516 -7.699 1 98 134 THR B C 1
ATOM 2158 O O . THR B 1 134 ? 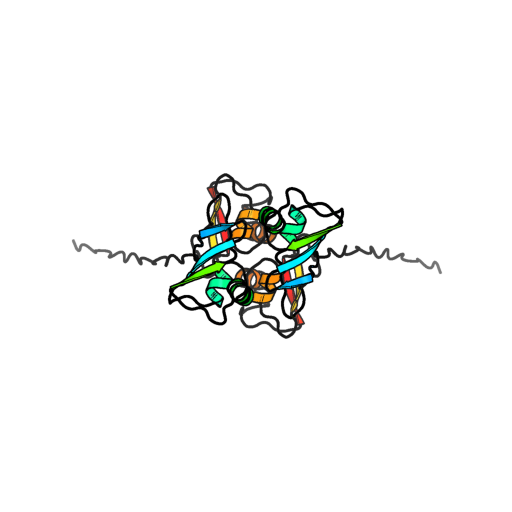-17.469 7.535 -7.777 1 98 134 THR B O 1
ATOM 2161 N N . VAL B 1 135 ? -19.328 7.949 -6.629 1 97.75 135 VAL B N 1
ATOM 2162 C CA . VAL B 1 135 ? -18.609 8.344 -5.422 1 97.75 135 VAL B CA 1
ATOM 2163 C C . VAL B 1 135 ? -18.344 7.117 -4.551 1 97.75 135 VAL B C 1
ATOM 2165 O O . VAL B 1 135 ? -19.266 6.383 -4.207 1 97.75 135 VAL B O 1
ATOM 2168 N N . ILE B 1 136 ? -17.047 6.891 -4.227 1 97.94 136 ILE B N 1
ATOM 2169 C CA . ILE B 1 136 ? -16.734 5.723 -3.41 1 97.94 136 ILE B CA 1
ATOM 2170 C C . ILE B 1 136 ? -15.984 6.164 -2.152 1 97.94 136 ILE B C 1
ATOM 2172 O O . ILE B 1 136 ? -15.383 7.242 -2.121 1 97.94 136 ILE B O 1
ATOM 2176 N N . GLN B 1 137 ? -16.062 5.34 -1.142 1 96.56 137 GLN B N 1
ATOM 2177 C CA . GLN B 1 137 ? -15.289 5.527 0.076 1 96.56 137 GLN B CA 1
ATOM 2178 C C . GLN B 1 137 ? -13.852 5.051 -0.113 1 96.56 137 GLN B C 1
ATOM 2180 O O . GLN B 1 137 ? -13.609 3.996 -0.705 1 96.56 137 GLN B O 1
ATOM 2185 N N . VAL B 1 138 ? -12.836 5.867 0.28 1 96.25 138 VAL B N 1
ATOM 2186 C CA . VAL B 1 138 ? -11.422 5.516 0.196 1 96.25 138 VAL B CA 1
ATOM 2187 C C . VAL B 1 138 ? -10.742 5.789 1.536 1 96.25 138 VAL B C 1
ATOM 2189 O O . VAL B 1 138 ? -11.203 6.625 2.316 1 96.25 138 VAL B O 1
ATOM 2192 N N . PRO B 1 139 ? -9.68 4.973 1.863 1 94.56 139 PRO B N 1
ATOM 2193 C CA . PRO B 1 139 ? -8.867 5.367 3.016 1 94.56 139 PRO B CA 1
ATOM 2194 C C . PRO B 1 139 ? -8.242 6.754 2.848 1 94.56 139 PRO B C 1
ATOM 2196 O O . PRO B 1 139 ? -7.609 7.027 1.825 1 94.56 139 PRO B O 1
ATOM 2199 N N . CYS B 1 140 ? -8.492 7.605 3.777 1 90.69 140 CYS B N 1
ATOM 2200 C CA . CYS B 1 140 ? -8.047 8.992 3.684 1 90.69 140 CYS B CA 1
ATOM 2201 C C . CYS B 1 140 ? -7.637 9.523 5.051 1 90.69 140 CYS B C 1
ATOM 2203 O O . CYS B 1 140 ? -8.453 10.125 5.754 1 90.69 140 CYS B O 1
ATOM 2205 N N . SER B 1 141 ? -6.398 9.195 5.465 1 81.62 141 SER B N 1
ATOM 2206 C CA . SER B 1 141 ? -5.93 9.594 6.789 1 81.62 141 SER B CA 1
ATOM 2207 C C . SER B 1 141 ? -4.836 10.648 6.691 1 81.62 141 SER B C 1
ATOM 2209 O O . SER B 1 141 ? -4.121 10.906 7.664 1 81.62 141 SER B O 1
ATOM 2211 N N . TRP B 1 142 ? -4.77 11.359 5.5 1 74.12 142 TRP B N 1
ATOM 2212 C CA . TRP B 1 142 ? -3.68 12.312 5.289 1 74.12 142 TRP B CA 1
ATOM 2213 C C . TRP B 1 142 ? -3.832 13.523 6.195 1 74.12 142 TRP B C 1
ATOM 2215 O O . TRP B 1 142 ? -4.945 13.875 6.594 1 74.12 142 TRP B O 1
ATOM 2225 N N . ASN B 1 143 ? -2.57 14.398 6.746 1 57.31 143 ASN B N 1
ATOM 2226 C CA . ASN B 1 143 ? -2.395 15.562 7.609 1 57.31 143 ASN B CA 1
ATOM 2227 C C . ASN B 1 143 ? -3.559 15.711 8.586 1 57.31 143 ASN B C 1
ATOM 2229 O O . ASN B 1 143 ? -4.699 15.383 8.258 1 57.31 143 ASN B O 1
#

Radius of gyration: 22.29 Å; Cα contacts (8 Å, |Δi|>4): 498; chains: 2; bounding box: 65×102×43 Å

Sequence (286 aa):
MRADILLVFTALFGSSAAFRRSCRKSGEGEGWYYTTNSDTLEAVAADFCTKPSVIQQWNHLTTLKPGVNIKVPCRYNAGKQRDCRKNTATDGAYVIVSGDMLKDIAYDFCTNSDVLQRMNSAKIPNKDLIFPNTVIQVPCSWNMRADILLVFTALFGSSAAFRRSCRKSGEGEGWYYTTNSDTLEAVAADFCTKPSVIQQWNHLTTLKPGVNIKVPCRYNAGKQRDCRKNTATDGAYVIVSGDMLKDIAYDFCTNSDVLQRMNSAKIPNKDLIFPNTVIQVPCSWN

Organism: Colletotrichum orbiculare (strain 104-T / ATCC 96160 / CBS 514.97 / LARS 414 / MAFF 240422) (NCBI:txid1213857)

pLDDT: mean 87.61, std 15.16, range [40.25, 98.25]

InterPro domains:
  IPR018392 LysM domain [PF01476] (38-73)
  IPR018392 LysM domain [PF01476] (94-139)
  IPR018392 LysM domain [PS51782] (92-138)
  IPR018392 LysM domain [SM00257] (32-73)
  IPR018392 LysM domain [SM00257] (93-139)
  IPR018392 LysM domain [cd00118] (32-72)
  IPR018392 LysM domain [cd00118] (94-138)
  IPR036779 LysM domain superfamily [G3DSA:3.10.350.10] (84-142)
  IPR036779 LysM domain superfamily [SSF54106] (94-139)

Secondary structure (DSSP, 8-state):
------------------PPPP-EEEETTEEEEE--TT--HHHHHHHTTS-HHHHHHHHT-SSPPSS-EEEE----BTTB----EE-SSSEEEEE--TT--HHHHHHHTTS-HHHHHHHTTTT-SBTTB--TT-EEEEE----/------------------PPPP-EEEETTEEEEE--TT--HHHHHHHTTS-HHHHHHHHT-SSPPSS-EEEE----BTTB----EE-SSSEEEEE--TT--HHHHHHHTTS-HHHHHHHTTTT-SBTTB--TT-EEEEE----

Nearest PDB structures (foldseek):
  4uz3-assembly2_B  TM=4.914E-01  e=5.669E-06  Thermus thermophilus HB8
  4xcm-assembly1_B  TM=4.757E-01  e=4.984E-05  Thermus thermophilus HB8
  6qup-assembly1_A  TM=3.923E-01  e=3.119E-04  Lotus japonicus
  5jcd-assembly2_B  TM=3.648E-01  e=4.689E-04  Oryza sativa Japonica Group
  7aor-assembly1_e  TM=3.873E-01  e=4.754E-02  Trypanosoma cruzi strain CL Brener